Protein AF-A0A8H5TNJ9-F1 (afdb_monomer)

Secondary structure (DSSP, 8-state):
-HHHHHTTS---SHHHHHHHHHHHHHHHHHHHHHHHHT-HHHHHHHHHHHHHHHHHHHHHHHH--S-----HHHHHHHHHHHHHHHHHHHGGGT-TT---HHHHHHHHS------SS-S-HHHHHHHHHHHHHHHHHHHHSSTTS---------TTS--HHHHHHHHHHHHHHHHHHHHHHHHTT-PPPHHHHHHHHHHHHHHHHHHHHHHT-STTHHHHGGGGHHHHHHHHHHHHHHHHHHHHHH-TTS-EEESS--SHHHHHHHHHH---HHHHHHHHHHHHH--EEETTEEHHHHHHHHHHHHHHHTT---SSPPPPPGGGS-GGGSEEEEEEEEE--TTSPPEEEEEEEETT--PPEEEEEE-

Mean predicted aligned error: 9.09 Å

Solvent-accessible surface area (backbone atoms only — not comparable to full-atom values): 20932 Å² total; per-residue (Å²): 117,67,68,66,58,59,74,71,49,82,59,83,53,75,72,25,52,51,52,47,37,53,49,43,49,50,17,51,52,46,22,47,51,24,25,75,71,51,38,50,73,58,13,50,54,26,43,52,54,29,47,56,52,46,54,54,50,54,53,55,49,68,74,47,83,67,86,83,72,98,41,77,65,57,54,48,38,53,53,52,44,52,53,43,51,53,45,42,34,52,40,45,81,82,33,86,89,52,75,40,66,65,58,64,50,41,75,73,46,77,80,76,76,96,65,85,46,54,93,46,72,66,58,47,51,61,56,48,42,53,54,42,34,50,32,51,46,64,70,70,50,70,86,78,76,70,83,89,72,90,75,91,68,79,94,82,67,76,50,76,56,54,53,48,51,54,49,53,52,50,49,51,54,24,49,54,47,30,50,59,64,49,59,77,75,54,88,77,52,71,66,59,49,30,49,54,41,48,52,52,40,54,49,54,51,33,50,52,55,41,68,39,65,60,90,68,28,83,64,51,37,61,81,41,50,74,57,52,55,52,40,51,57,40,48,55,53,34,50,51,52,50,40,72,74,66,44,72,82,57,79,44,78,40,72,58,80,71,61,63,67,56,44,43,50,50,34,67,53,38,61,46,64,69,58,30,49,55,38,40,53,51,29,61,61,43,50,42,27,31,37,81,47,38,24,58,59,47,27,54,52,45,52,50,52,49,38,59,41,69,51,65,80,78,74,95,68,80,78,66,56,56,86,68,50,48,59,72,47,36,72,62,49,77,52,72,43,69,45,75,64,86,93,50,80,44,32,34,48,34,40,35,25,30,39,97,43,90,62,77,46,76,50,79,43,81,111

pLDDT: mean 81.78, std 16.54, range [36.28, 98.19]

Structure (mmCIF, N/CA/C/O backbone):
data_AF-A0A8H5TNJ9-F1
#
_entry.id   AF-A0A8H5TNJ9-F1
#
loop_
_atom_site.group_PDB
_atom_site.id
_atom_site.type_symbol
_atom_site.label_atom_id
_atom_site.label_alt_id
_atom_site.label_comp_id
_atom_site.label_asym_id
_atom_site.label_entity_id
_atom_site.label_seq_id
_atom_site.pdbx_PDB_ins_code
_atom_site.Cartn_x
_atom_site.Cartn_y
_atom_site.Cartn_z
_atom_site.occupancy
_atom_site.B_iso_or_equiv
_atom_site.auth_seq_id
_atom_site.auth_comp_id
_atom_site.auth_asym_id
_atom_site.auth_atom_id
_atom_site.pdbx_PDB_model_num
ATOM 1 N N . MET A 1 1 ? -4.197 -6.114 -28.036 1.00 41.38 1 MET A N 1
ATOM 2 C CA . MET A 1 1 ? -4.099 -7.004 -29.220 1.00 41.38 1 MET A CA 1
ATOM 3 C C . MET A 1 1 ? -2.689 -7.003 -29.830 1.00 41.38 1 MET A C 1
ATOM 5 O O . MET A 1 1 ? -2.224 -8.074 -30.183 1.00 41.38 1 MET A O 1
ATOM 9 N N . ALA A 1 2 ? -1.970 -5.868 -29.861 1.00 39.91 2 ALA A N 1
ATOM 10 C CA . ALA A 1 2 ? -0.581 -5.789 -30.351 1.00 39.91 2 ALA A CA 1
ATOM 11 C C . ALA A 1 2 ? 0.448 -6.601 -29.527 1.00 39.91 2 ALA A C 1
ATOM 13 O O . ALA A 1 2 ? 1.266 -7.302 -30.109 1.00 39.91 2 ALA A O 1
ATOM 14 N N . ILE A 1 3 ? 0.352 -6.597 -28.189 1.00 45.84 3 ILE A N 1
ATOM 15 C CA . ILE A 1 3 ? 1.290 -7.315 -27.293 1.00 45.84 3 ILE A CA 1
ATOM 16 C C . ILE A 1 3 ? 1.296 -8.834 -27.562 1.00 45.84 3 ILE A C 1
ATOM 18 O O . ILE A 1 3 ? 2.356 -9.436 -27.699 1.00 45.84 3 ILE A O 1
ATOM 22 N N . ARG A 1 4 ? 0.116 -9.447 -27.755 1.00 47.91 4 ARG A N 1
ATOM 23 C CA . ARG A 1 4 ? -0.010 -10.878 -28.105 1.00 47.91 4 ARG A CA 1
ATOM 24 C C . ARG A 1 4 ? 0.615 -11.236 -29.452 1.00 47.91 4 ARG A C 1
ATOM 26 O O . ARG A 1 4 ? 1.008 -12.378 -29.646 1.00 47.91 4 ARG A O 1
ATOM 33 N N . HIS A 1 5 ? 0.676 -10.294 -30.390 1.00 47.00 5 HIS A N 1
ATOM 34 C CA . HIS A 1 5 ? 1.262 -10.562 -31.700 1.00 47.00 5 HIS A CA 1
ATOM 35 C C . HIS A 1 5 ? 2.794 -10.561 -31.648 1.00 47.00 5 HIS A C 1
ATOM 37 O O . HIS A 1 5 ? 3.417 -11.324 -32.377 1.00 47.00 5 HIS A O 1
ATOM 43 N N . ILE A 1 6 ? 3.382 -9.768 -30.745 1.00 51.38 6 ILE A N 1
ATOM 44 C CA . ILE A 1 6 ? 4.831 -9.708 -30.514 1.00 51.38 6 ILE A CA 1
ATOM 45 C C . ILE A 1 6 ? 5.313 -10.927 -29.712 1.00 51.38 6 ILE A C 1
ATOM 47 O O . ILE A 1 6 ? 6.342 -11.498 -30.051 1.00 51.38 6 ILE A O 1
ATOM 51 N N . LEU A 1 7 ? 4.531 -11.385 -28.726 1.00 51.06 7 LEU A N 1
ATOM 52 C CA . LEU A 1 7 ? 4.817 -12.598 -27.939 1.00 51.06 7 LEU A CA 1
ATOM 53 C C . LEU A 1 7 ? 4.927 -13.886 -28.782 1.00 51.06 7 LEU A C 1
ATOM 55 O O . LEU A 1 7 ? 5.542 -14.849 -28.338 1.00 51.06 7 LEU A O 1
ATOM 59 N N . ASN A 1 8 ? 4.348 -13.902 -29.988 1.00 51.00 8 ASN A N 1
ATOM 60 C CA . ASN A 1 8 ? 4.320 -15.063 -30.884 1.00 51.00 8 ASN A CA 1
ATOM 61 C C . ASN A 1 8 ? 5.367 -15.008 -32.017 1.00 51.00 8 ASN A C 1
ATOM 63 O O . ASN A 1 8 ? 5.328 -15.863 -32.902 1.00 51.00 8 ASN A O 1
ATOM 67 N N . GLN A 1 9 ? 6.252 -14.003 -32.057 1.00 51.69 9 GLN A N 1
ATOM 68 C CA . GLN A 1 9 ? 7.330 -13.933 -33.054 1.00 51.69 9 GLN A CA 1
ATOM 69 C C . GLN A 1 9 ? 8.626 -14.539 -32.505 1.00 51.69 9 GLN A C 1
ATOM 71 O O . GLN A 1 9 ? 8.934 -14.367 -31.330 1.00 51.69 9 GLN A O 1
ATOM 76 N N . ASP A 1 10 ? 9.390 -15.221 -33.366 1.00 48.38 10 ASP A N 1
ATOM 77 C CA . ASP A 1 10 ? 10.708 -15.767 -33.022 1.00 48.38 10 ASP A CA 1
ATOM 78 C C . ASP A 1 10 ? 11.632 -14.653 -32.501 1.00 48.38 10 ASP A C 1
ATOM 80 O O . ASP A 1 10 ? 12.005 -13.731 -33.227 1.00 48.38 10 ASP A O 1
ATOM 84 N N . LEU A 1 11 ? 12.005 -14.750 -31.222 1.00 55.72 11 LEU A N 1
ATOM 85 C CA . LEU A 1 11 ? 12.855 -13.789 -30.508 1.00 55.72 11 LEU A CA 1
ATOM 86 C C . LEU A 1 11 ? 14.359 -14.010 -30.771 1.00 55.72 11 LEU A C 1
ATOM 88 O O . LEU A 1 11 ? 15.204 -13.364 -30.151 1.00 55.72 11 LEU A O 1
ATOM 92 N N . SER A 1 12 ? 14.723 -14.925 -31.673 1.00 48.53 12 SER A N 1
ATOM 93 C CA . SER A 1 12 ? 16.116 -15.254 -31.980 1.00 48.53 12 SER A CA 1
ATOM 94 C C . SER A 1 12 ? 16.731 -14.250 -32.965 1.00 48.53 12 SER A C 1
ATOM 96 O O . SER A 1 12 ? 16.454 -14.296 -34.163 1.00 48.53 12 SER A O 1
ATOM 98 N N . GLY A 1 13 ? 17.600 -13.361 -32.473 1.00 58.03 13 GLY A N 1
ATOM 99 C CA . GLY A 1 13 ? 18.396 -12.434 -33.290 1.00 58.03 13 GLY A CA 1
ATOM 100 C C . GLY A 1 13 ? 18.454 -11.010 -32.726 1.00 58.03 13 GLY A C 1
ATOM 101 O O . GLY A 1 13 ? 17.792 -10.692 -31.742 1.00 58.03 13 GLY A O 1
ATOM 102 N N . HIS A 1 14 ? 19.237 -10.132 -33.363 1.00 55.97 14 HIS A N 1
ATOM 103 C CA . HIS A 1 14 ? 19.369 -8.718 -32.968 1.00 55.97 14 HIS A CA 1
ATOM 104 C C . HIS A 1 14 ? 18.018 -7.970 -33.012 1.00 55.97 14 HIS A C 1
ATOM 106 O O . HIS A 1 14 ? 17.688 -7.242 -32.080 1.00 55.97 14 HIS A O 1
ATOM 112 N N . ASP A 1 15 ? 17.191 -8.267 -34.023 1.00 65.75 15 ASP A N 1
ATOM 113 C CA . ASP A 1 15 ? 15.815 -7.762 -34.187 1.00 65.75 15 ASP A CA 1
ATOM 114 C C . ASP A 1 15 ? 14.870 -8.222 -33.052 1.00 65.75 15 ASP A C 1
ATOM 116 O O . ASP A 1 15 ? 13.957 -7.502 -32.654 1.00 65.75 15 ASP A O 1
ATOM 120 N N . GLY A 1 16 ? 15.115 -9.398 -32.459 1.00 73.00 16 GLY A N 1
ATOM 121 C CA . GLY A 1 16 ? 14.322 -9.925 -31.343 1.00 73.00 16 GLY A CA 1
ATOM 122 C C . GLY A 1 16 ? 14.579 -9.200 -30.017 1.00 73.00 16 GLY A C 1
ATOM 123 O O . GLY A 1 16 ? 13.637 -8.908 -29.275 1.00 73.00 16 GLY A O 1
ATOM 124 N N . ILE A 1 17 ? 15.840 -8.850 -29.732 1.00 73.12 17 ILE A N 1
ATOM 125 C CA . ILE A 1 17 ? 16.217 -8.100 -28.519 1.00 73.12 17 ILE A CA 1
ATOM 126 C C . ILE A 1 17 ? 15.670 -6.671 -28.586 1.00 73.12 17 ILE A C 1
ATOM 128 O O . ILE A 1 17 ? 15.124 -6.178 -27.601 1.00 73.12 17 ILE A O 1
ATOM 132 N N . GLU A 1 18 ? 15.751 -6.024 -29.750 1.00 79.06 18 GLU A N 1
ATOM 133 C CA . GLU A 1 18 ? 15.203 -4.678 -29.959 1.00 79.06 18 GLU A CA 1
ATOM 134 C C . GLU A 1 18 ? 13.682 -4.651 -29.785 1.00 79.06 18 GLU A C 1
ATOM 136 O O . GLU A 1 18 ? 13.162 -3.860 -28.994 1.00 79.06 18 GLU A O 1
ATOM 141 N N . LYS A 1 19 ? 12.961 -5.587 -30.416 1.00 82.38 19 LYS A N 1
ATOM 142 C CA . LYS A 1 19 ? 11.511 -5.743 -30.221 1.00 82.38 19 LYS A CA 1
ATOM 143 C C . LYS A 1 19 ? 11.142 -5.994 -28.762 1.00 82.38 19 LYS A C 1
ATOM 145 O O . LYS A 1 19 ? 10.167 -5.421 -28.272 1.00 82.38 19 LYS A O 1
ATOM 150 N N . THR A 1 20 ? 11.920 -6.814 -28.059 1.00 82.44 20 THR A N 1
ATOM 151 C CA . THR A 1 20 ? 11.729 -7.074 -26.627 1.00 82.44 20 THR A CA 1
ATOM 152 C C . THR A 1 20 ? 11.884 -5.795 -25.812 1.00 82.44 20 THR A C 1
ATOM 154 O O . THR A 1 20 ? 10.998 -5.467 -25.024 1.00 82.44 20 THR A O 1
ATOM 157 N N . ALA A 1 21 ? 12.976 -5.055 -26.020 1.00 84.06 21 ALA A N 1
ATOM 158 C CA . ALA A 1 21 ? 13.259 -3.815 -25.305 1.00 84.06 21 ALA A CA 1
ATOM 159 C C . ALA A 1 21 ? 12.143 -2.783 -25.506 1.00 84.06 21 ALA A C 1
ATOM 161 O O . ALA A 1 21 ? 11.624 -2.236 -24.534 1.00 84.06 21 ALA A O 1
ATOM 162 N N . ILE A 1 22 ? 11.718 -2.581 -26.759 1.00 87.94 22 ILE A N 1
ATOM 163 C CA . ILE A 1 22 ? 10.613 -1.680 -27.103 1.00 87.94 22 ILE A CA 1
ATOM 164 C C . ILE A 1 22 ? 9.327 -2.131 -26.410 1.00 87.94 22 ILE A C 1
ATOM 166 O O . ILE A 1 22 ? 8.627 -1.314 -25.817 1.00 87.94 22 ILE A O 1
ATOM 170 N N . THR A 1 23 ? 9.009 -3.425 -26.444 1.00 90.25 23 THR A N 1
ATOM 171 C CA . THR A 1 23 ? 7.750 -3.932 -25.880 1.00 90.25 23 THR A CA 1
ATOM 172 C C . THR A 1 23 ? 7.721 -3.828 -24.358 1.00 90.25 23 THR A C 1
ATOM 174 O O . THR A 1 23 ? 6.704 -3.403 -23.810 1.00 90.25 23 THR A O 1
ATOM 177 N N . LEU A 1 24 ? 8.823 -4.152 -23.671 1.00 91.06 24 LEU A N 1
ATOM 178 C CA . LEU A 1 24 ? 8.949 -3.958 -22.223 1.00 91.06 24 LEU A CA 1
ATOM 179 C C . LEU A 1 24 ? 8.801 -2.483 -21.851 1.00 91.06 24 LEU A C 1
ATOM 181 O O . LEU A 1 24 ? 8.036 -2.157 -20.946 1.00 91.06 24 LEU A O 1
ATOM 185 N N . LEU A 1 25 ? 9.479 -1.590 -22.578 1.00 91.38 25 LEU A N 1
ATOM 186 C CA . LEU A 1 25 ? 9.393 -0.153 -22.339 1.00 91.38 25 LEU A CA 1
ATOM 187 C C . LEU A 1 25 ? 7.966 0.363 -22.547 1.00 91.38 25 LEU A C 1
ATOM 189 O O . LEU A 1 25 ? 7.471 1.128 -21.727 1.00 91.38 25 LEU A O 1
ATOM 193 N N . VAL A 1 26 ? 7.279 -0.086 -23.600 1.00 93.88 26 VAL A N 1
ATOM 194 C CA . VAL A 1 26 ? 5.870 0.254 -23.845 1.00 93.88 26 VAL A CA 1
ATOM 195 C C . VAL A 1 26 ? 4.977 -0.256 -22.715 1.00 93.88 26 VAL A C 1
ATOM 197 O O . VAL A 1 26 ? 4.128 0.495 -22.244 1.00 93.88 26 VAL A O 1
ATOM 200 N N . CYS A 1 27 ? 5.169 -1.493 -22.245 1.00 95.56 27 CYS A N 1
ATOM 201 C CA . CYS A 1 27 ? 4.401 -2.026 -21.116 1.00 95.56 27 CYS A CA 1
ATOM 202 C C . CYS A 1 27 ? 4.625 -1.190 -19.851 1.00 95.56 27 CYS A C 1
ATOM 204 O O . CYS A 1 27 ? 3.658 -0.800 -19.200 1.00 95.56 27 CYS A O 1
ATOM 206 N N . TYR A 1 28 ? 5.878 -0.859 -19.536 1.00 94.56 28 TYR A N 1
ATOM 207 C CA . TYR A 1 28 ? 6.221 -0.030 -18.384 1.00 94.56 28 TYR A CA 1
ATOM 208 C C . TYR A 1 28 ? 5.621 1.381 -18.489 1.00 94.56 28 TYR A C 1
ATOM 210 O O . TYR A 1 28 ? 4.885 1.809 -17.604 1.00 94.56 28 TYR A O 1
ATOM 218 N N . LEU A 1 29 ? 5.853 2.085 -19.601 1.00 94.62 29 LEU A N 1
ATOM 219 C CA . LEU A 1 29 ? 5.367 3.453 -19.797 1.00 94.62 29 LEU A CA 1
ATOM 220 C C . LEU A 1 29 ? 3.840 3.537 -19.818 1.00 94.62 29 LEU A C 1
ATOM 222 O O . LEU A 1 29 ? 3.282 4.459 -19.231 1.00 94.62 29 LEU A O 1
ATOM 226 N N . PHE A 1 30 ? 3.150 2.593 -20.464 1.00 95.12 30 PHE A N 1
ATOM 227 C CA . PHE A 1 30 ? 1.685 2.587 -20.475 1.00 95.12 30 PHE A CA 1
ATOM 228 C C . PHE A 1 30 ? 1.100 2.235 -19.111 1.00 95.12 30 PHE A C 1
ATOM 230 O O . PHE A 1 30 ? 0.113 2.848 -18.727 1.00 95.12 30 PHE A O 1
ATOM 237 N N . THR A 1 31 ? 1.757 1.374 -18.326 1.00 94.75 31 THR A N 1
ATOM 238 C CA . THR A 1 31 ? 1.391 1.178 -16.913 1.00 94.75 31 THR A CA 1
ATOM 239 C C . THR A 1 31 ? 1.440 2.510 -16.156 1.00 94.75 31 THR A C 1
ATOM 241 O O . THR A 1 31 ? 0.472 2.891 -15.501 1.00 94.75 31 THR A O 1
ATOM 244 N N . CYS A 1 32 ? 2.523 3.278 -16.313 1.00 94.44 32 CYS A N 1
ATOM 245 C CA . CYS A 1 32 ? 2.670 4.589 -15.680 1.00 94.44 32 CYS A CA 1
ATOM 246 C C . CYS A 1 32 ? 1.631 5.614 -16.164 1.00 94.44 32 CYS A C 1
ATOM 248 O O . CYS A 1 32 ? 1.031 6.315 -15.350 1.00 94.44 32 CYS A O 1
ATOM 250 N N . PHE A 1 33 ? 1.409 5.718 -17.479 1.00 93.75 33 PHE A N 1
ATOM 251 C CA . PHE A 1 33 ? 0.456 6.677 -18.044 1.00 93.75 33 PHE A CA 1
ATOM 252 C C . PHE A 1 33 ? -0.989 6.353 -17.676 1.00 93.75 33 PHE A C 1
ATOM 254 O O . PHE A 1 33 ? -1.747 7.272 -17.372 1.00 93.75 33 PHE A O 1
ATOM 261 N N . ASP A 1 34 ? -1.372 5.078 -17.658 1.00 92.88 34 ASP A N 1
ATOM 262 C CA . ASP A 1 34 ? -2.712 4.688 -17.233 1.00 92.88 34 ASP A CA 1
ATOM 263 C C . ASP A 1 34 ? -2.917 4.934 -15.733 1.00 92.88 34 ASP A C 1
ATOM 265 O O . ASP A 1 34 ? -3.960 5.469 -15.364 1.00 92.88 34 ASP A O 1
ATOM 269 N N . HIS A 1 35 ? -1.926 4.672 -14.869 1.00 90.81 35 HIS A N 1
ATOM 270 C CA . HIS A 1 35 ? -2.003 5.073 -13.456 1.00 90.81 35 HIS A CA 1
ATOM 271 C C . HIS A 1 35 ? -2.152 6.591 -13.291 1.00 90.81 35 HIS A C 1
ATOM 273 O O . HIS A 1 35 ? -2.974 7.051 -12.499 1.00 90.81 35 HIS A O 1
ATOM 279 N N . LEU A 1 36 ? -1.402 7.388 -14.058 1.00 88.69 36 LEU A N 1
ATOM 280 C CA . LEU A 1 36 ? -1.540 8.848 -14.080 1.00 88.69 36 LEU A CA 1
ATOM 281 C C . LEU A 1 36 ? -2.940 9.294 -14.518 1.00 88.69 36 LEU A C 1
ATOM 283 O O . LEU A 1 36 ? -3.492 10.233 -13.946 1.00 88.69 36 LEU A O 1
ATOM 287 N N . ALA A 1 37 ? -3.521 8.608 -15.500 1.00 87.25 37 ALA A N 1
ATOM 288 C CA . ALA A 1 37 ? -4.880 8.853 -15.968 1.00 87.25 37 ALA A CA 1
ATOM 289 C C . ALA A 1 37 ? -5.965 8.313 -15.013 1.00 87.25 37 ALA A C 1
ATOM 291 O O . ALA A 1 37 ? -7.147 8.582 -15.226 1.00 87.25 37 ALA A O 1
ATOM 292 N N . GLY A 1 38 ? -5.589 7.556 -13.974 1.00 83.62 38 GLY A N 1
ATOM 293 C CA . GLY A 1 38 ? -6.518 6.866 -13.075 1.00 83.62 38 GLY A CA 1
ATOM 294 C C . GLY A 1 38 ? -7.211 5.655 -13.712 1.00 83.62 38 GLY A C 1
ATOM 295 O O . GLY A 1 38 ? -8.257 5.220 -13.243 1.00 83.62 38 GLY A O 1
ATOM 296 N N . ASN A 1 39 ? -6.661 5.116 -14.798 1.00 87.94 39 ASN A N 1
ATOM 297 C CA . ASN A 1 39 ? -7.185 3.965 -15.523 1.00 87.94 39 ASN A CA 1
ATOM 298 C C . ASN A 1 39 ? -6.504 2.666 -15.064 1.00 87.94 39 ASN A C 1
ATOM 300 O O . ASN A 1 39 ? -5.890 1.943 -15.854 1.00 87.94 39 ASN A O 1
ATOM 304 N N . ASP A 1 40 ? -6.611 2.364 -13.769 1.00 85.81 40 ASP A N 1
ATOM 305 C CA . ASP A 1 40 ? -5.845 1.286 -13.130 1.00 85.81 40 ASP A CA 1
ATOM 306 C C . ASP A 1 40 ? -6.107 -0.090 -13.770 1.00 85.81 40 ASP A C 1
ATOM 308 O O . ASP A 1 40 ? -5.202 -0.910 -13.894 1.00 85.81 40 ASP A O 1
ATOM 312 N N . VAL A 1 41 ? -7.311 -0.329 -14.302 1.00 87.19 41 VAL A N 1
ATOM 313 C CA . VAL A 1 41 ? -7.637 -1.575 -15.020 1.00 87.19 41 VAL A CA 1
ATOM 314 C C . VAL A 1 41 ? -6.787 -1.761 -16.283 1.00 87.19 41 VAL A C 1
ATOM 316 O O . VAL A 1 41 ? -6.405 -2.890 -16.600 1.00 87.19 41 VAL A O 1
ATOM 319 N N . GLN A 1 42 ? -6.507 -0.697 -17.044 1.00 90.56 42 GLN A N 1
ATOM 320 C CA . GLN A 1 42 ? -5.616 -0.799 -18.207 1.00 90.56 42 GLN A CA 1
ATOM 321 C C . GLN A 1 42 ? -4.152 -0.862 -17.779 1.00 90.56 42 GLN A C 1
ATOM 323 O O . GLN A 1 42 ? -3.427 -1.708 -18.306 1.00 90.56 42 GLN A O 1
ATOM 328 N N . ALA A 1 43 ? -3.758 -0.085 -16.763 1.00 92.12 43 ALA A N 1
ATOM 329 C CA . ALA A 1 43 ? -2.415 -0.152 -16.191 1.00 92.12 43 ALA A CA 1
ATOM 330 C C . ALA A 1 43 ? -2.047 -1.597 -15.811 1.00 92.12 43 ALA A C 1
ATOM 332 O O . ALA A 1 43 ? -1.008 -2.110 -16.223 1.00 92.12 43 ALA A O 1
ATOM 333 N N . MET A 1 44 ? -2.964 -2.314 -15.153 1.00 90.44 44 MET A N 1
ATOM 334 C CA . MET A 1 44 ? -2.755 -3.711 -14.764 1.00 90.44 44 MET A CA 1
ATOM 335 C C . MET A 1 44 ? -2.649 -4.681 -15.943 1.00 90.44 44 MET A C 1
ATOM 337 O O . MET A 1 44 ? -1.903 -5.659 -15.871 1.00 90.44 44 MET A O 1
ATOM 341 N N . LYS A 1 45 ? -3.331 -4.420 -17.064 1.00 92.12 45 LYS A N 1
ATOM 342 C CA . LYS A 1 45 ? -3.158 -5.224 -18.288 1.00 92.12 45 LYS A CA 1
ATOM 343 C C . LYS A 1 45 ? -1.774 -5.022 -18.898 1.00 92.12 45 LYS A C 1
ATOM 345 O O . LYS A 1 45 ? -1.184 -5.986 -19.387 1.00 92.12 45 LYS A O 1
ATOM 350 N N . HIS A 1 46 ? -1.267 -3.790 -18.884 1.00 93.75 46 HIS A N 1
ATOM 351 C CA . HIS A 1 46 ? 0.078 -3.476 -19.361 1.00 93.75 46 HIS A CA 1
ATOM 352 C C . HIS A 1 46 ? 1.149 -4.095 -18.466 1.00 93.75 46 HIS A C 1
ATOM 354 O O . HIS A 1 46 ? 2.054 -4.752 -18.987 1.00 93.75 46 HIS A O 1
ATOM 360 N N . LEU A 1 47 ? 0.987 -3.990 -17.145 1.00 93.75 47 LEU A N 1
ATOM 361 C CA . LEU A 1 47 ? 1.871 -4.632 -16.181 1.00 93.75 47 LEU A CA 1
ATOM 362 C C . LEU A 1 47 ? 1.905 -6.148 -16.389 1.00 93.75 47 LEU A C 1
ATOM 364 O O . LEU A 1 47 ? 2.984 -6.718 -16.515 1.00 93.75 47 LEU A O 1
ATOM 368 N N . HIS A 1 48 ? 0.744 -6.796 -16.529 1.00 91.56 48 HIS A N 1
ATOM 369 C CA . HIS A 1 48 ? 0.664 -8.242 -16.754 1.00 91.56 48 HIS A CA 1
ATOM 370 C C . HIS A 1 48 ? 1.440 -8.685 -17.999 1.00 91.56 48 HIS A C 1
ATOM 372 O O . HIS A 1 48 ? 2.213 -9.640 -17.940 1.00 91.56 48 HIS A O 1
ATOM 378 N N . GLY A 1 49 ? 1.291 -7.959 -19.113 1.00 91.12 49 GLY A N 1
ATOM 379 C CA . GLY A 1 49 ? 2.052 -8.234 -20.332 1.00 91.12 49 GLY A CA 1
ATOM 380 C C . GLY A 1 49 ? 3.563 -8.053 -20.145 1.00 91.12 49 GLY A C 1
ATOM 381 O O . GLY A 1 49 ? 4.345 -8.879 -20.614 1.00 91.12 49 GLY A O 1
ATOM 382 N N . GLY A 1 50 ? 3.982 -7.007 -19.426 1.00 92.56 50 GLY A N 1
ATOM 383 C CA . GLY A 1 50 ? 5.390 -6.766 -19.100 1.00 92.56 50 GLY A CA 1
ATOM 384 C C . GLY A 1 50 ? 5.996 -7.859 -18.214 1.00 92.56 50 GLY A C 1
ATOM 385 O O . GLY A 1 50 ? 7.125 -8.297 -18.446 1.00 92.56 50 GLY A O 1
ATOM 386 N N . VAL A 1 51 ? 5.238 -8.335 -17.227 1.00 91.12 51 VAL A N 1
ATOM 387 C CA . VAL A 1 51 ? 5.636 -9.418 -16.318 1.00 91.12 51 VAL A CA 1
ATOM 388 C C . VAL A 1 51 ? 5.781 -10.746 -17.065 1.00 91.12 51 VAL A C 1
ATOM 390 O O . VAL A 1 51 ? 6.778 -11.450 -16.897 1.00 91.12 51 VAL A O 1
ATOM 393 N N . GLU A 1 52 ? 4.834 -11.074 -17.947 1.00 88.56 52 GLU A N 1
ATOM 394 C CA . GLU A 1 52 ? 4.903 -12.273 -18.792 1.00 88.56 52 GLU A CA 1
ATOM 395 C C . GLU A 1 52 ? 6.139 -12.254 -19.709 1.00 88.56 52 GLU A C 1
ATOM 397 O O . GLU A 1 52 ? 6.874 -13.241 -19.789 1.00 88.56 52 GLU A O 1
ATOM 402 N N . LEU A 1 53 ? 6.420 -11.110 -20.344 1.00 87.19 53 LEU A N 1
ATOM 403 C CA . LEU A 1 53 ? 7.624 -10.916 -21.157 1.00 87.19 53 LEU A CA 1
ATOM 404 C C . LEU A 1 53 ? 8.906 -11.091 -20.338 1.00 87.19 53 LEU A C 1
ATOM 406 O O . LEU A 1 53 ? 9.830 -11.771 -20.785 1.00 87.19 53 LEU A O 1
ATOM 410 N N . SER A 1 54 ? 8.948 -10.518 -19.135 1.00 86.25 54 SER A N 1
ATOM 411 C CA . SER A 1 54 ? 10.111 -10.580 -18.243 1.00 86.25 54 SER A CA 1
ATOM 412 C C . SER A 1 54 ? 10.487 -12.022 -17.891 1.00 86.25 54 SER A C 1
ATOM 414 O O . SER A 1 54 ? 11.651 -12.397 -18.008 1.00 86.25 54 SER A O 1
ATOM 416 N N . ARG A 1 55 ? 9.498 -12.864 -17.563 1.00 81.75 55 ARG A N 1
ATOM 417 C CA . ARG A 1 55 ? 9.699 -14.299 -17.279 1.00 81.75 55 ARG A CA 1
ATOM 418 C C . ARG A 1 55 ? 10.233 -15.080 -18.475 1.00 81.75 55 ARG A C 1
ATOM 420 O O . ARG A 1 55 ? 11.074 -15.966 -18.331 1.00 81.75 55 ARG A O 1
ATOM 427 N N . ASN A 1 56 ? 9.719 -14.789 -19.669 1.00 78.25 56 ASN A N 1
ATOM 428 C CA . ASN A 1 56 ? 10.163 -15.474 -20.880 1.00 78.25 56 ASN A CA 1
ATOM 429 C C . ASN A 1 56 ? 11.639 -15.172 -21.177 1.00 78.25 56 ASN A C 1
ATOM 431 O O . ASN A 1 56 ? 12.358 -16.053 -21.643 1.00 78.25 56 ASN A O 1
ATOM 435 N N . LEU A 1 57 ? 12.120 -13.973 -20.833 1.00 76.88 57 LEU A N 1
ATOM 436 C CA . LEU A 1 57 ? 13.536 -13.628 -20.959 1.00 76.88 57 LEU A CA 1
ATOM 437 C C . LEU A 1 57 ? 14.430 -14.402 -19.994 1.00 76.88 57 LEU A C 1
ATOM 439 O O . LEU A 1 57 ? 15.530 -14.787 -20.389 1.00 76.88 57 LEU A O 1
ATOM 443 N N . ASP A 1 58 ? 13.980 -14.660 -18.767 1.00 70.62 58 ASP A N 1
ATOM 444 C CA . ASP A 1 58 ? 14.752 -15.470 -17.818 1.00 70.62 58 ASP A CA 1
ATOM 445 C C . ASP A 1 58 ? 14.935 -16.900 -18.320 1.00 70.62 58 ASP A C 1
ATOM 447 O O . ASP A 1 58 ? 16.048 -17.425 -18.286 1.00 70.62 58 ASP A O 1
ATOM 451 N N . LYS A 1 59 ? 13.871 -17.499 -18.868 1.00 68.56 59 LYS A N 1
ATOM 452 C CA . LYS A 1 59 ? 13.927 -18.834 -19.485 1.00 68.56 59 LYS A CA 1
ATOM 453 C C . LYS A 1 59 ? 14.912 -18.867 -20.652 1.00 68.56 59 LYS A C 1
ATOM 455 O O . LYS A 1 59 ? 15.793 -19.718 -20.691 1.00 68.56 59 LYS A O 1
ATOM 460 N N . LEU A 1 60 ? 14.833 -17.883 -21.550 1.00 65.62 60 LEU A N 1
ATOM 461 C CA . LEU A 1 60 ? 15.735 -17.781 -22.701 1.00 65.62 60 LEU A CA 1
ATOM 462 C C . LEU A 1 60 ? 17.203 -17.564 -22.297 1.00 65.62 60 LEU A C 1
ATOM 464 O O . LEU A 1 60 ? 18.099 -18.076 -22.969 1.00 65.62 60 LEU A O 1
ATOM 468 N N . LYS A 1 61 ? 17.469 -16.824 -21.211 1.00 65.69 61 LYS A N 1
ATOM 469 C CA . LYS A 1 61 ? 18.823 -16.650 -20.654 1.00 65.69 61 LYS A CA 1
ATOM 470 C C . LYS A 1 61 ? 19.352 -17.926 -19.997 1.00 65.69 61 LYS A C 1
ATOM 472 O O . LYS A 1 61 ? 20.549 -18.188 -20.091 1.00 65.69 61 LYS A O 1
ATOM 477 N N . LEU A 1 62 ? 18.486 -18.697 -19.340 1.00 58.34 62 LEU A N 1
ATOM 478 C CA . LEU A 1 62 ? 18.853 -19.965 -18.709 1.00 58.34 62 LEU A CA 1
ATOM 479 C C . LEU A 1 62 ? 19.201 -21.035 -19.758 1.00 58.34 62 LEU A C 1
ATOM 481 O O . LEU A 1 62 ? 20.174 -21.766 -19.583 1.00 58.34 62 LEU A O 1
ATOM 485 N N . ASP A 1 63 ? 18.456 -21.069 -20.866 1.00 53.91 63 ASP A N 1
ATOM 486 C CA . ASP A 1 63 ? 18.659 -22.025 -21.961 1.00 53.91 63 ASP A CA 1
ATOM 487 C C . ASP A 1 63 ? 19.878 -21.674 -22.839 1.00 53.91 63 ASP A C 1
ATOM 489 O O . ASP A 1 63 ? 20.570 -22.564 -23.335 1.00 53.91 63 ASP A O 1
ATOM 493 N N . ASN A 1 64 ? 20.198 -20.382 -22.985 1.00 53.81 64 ASN A N 1
ATOM 494 C CA . ASN A 1 64 ? 21.344 -19.884 -23.752 1.00 53.81 64 ASN A CA 1
ATOM 495 C C . ASN A 1 64 ? 22.450 -19.337 -22.834 1.00 53.81 64 ASN A C 1
ATOM 497 O O . ASN A 1 64 ? 22.804 -18.159 -22.909 1.00 53.81 64 ASN A O 1
ATOM 501 N N . ALA A 1 65 ? 23.051 -20.193 -22.001 1.00 44.16 65 ALA A N 1
ATOM 502 C CA . ALA A 1 65 ? 24.150 -19.844 -21.085 1.00 44.16 65 ALA A CA 1
ATOM 503 C C . ALA A 1 65 ? 25.464 -19.360 -21.766 1.00 44.16 65 ALA A C 1
ATOM 505 O O . ALA A 1 65 ? 26.522 -19.317 -21.137 1.00 44.16 65 ALA A O 1
ATOM 506 N N . GLY A 1 66 ? 25.425 -18.972 -23.043 1.00 46.53 66 GLY A N 1
ATOM 507 C CA . GLY A 1 66 ? 26.534 -18.380 -23.777 1.00 46.53 66 GLY A CA 1
ATOM 508 C C . GLY A 1 66 ? 26.059 -17.270 -24.716 1.00 46.53 66 GLY A C 1
ATOM 509 O O . GLY A 1 66 ? 25.188 -17.488 -25.548 1.00 46.53 66 GLY A O 1
ATOM 510 N N . HIS A 1 67 ? 26.713 -16.109 -24.621 1.00 48.50 67 HIS A N 1
ATOM 511 C CA . HIS A 1 67 ? 26.687 -14.996 -25.584 1.00 48.50 67 HIS A CA 1
ATOM 512 C C . HIS A 1 67 ? 25.513 -14.003 -25.569 1.00 48.50 67 HIS A C 1
ATOM 514 O O . HIS A 1 67 ? 24.909 -13.730 -26.602 1.00 48.50 67 HIS A O 1
ATOM 520 N N . ILE A 1 68 ? 25.338 -13.278 -24.461 1.00 52.53 68 ILE A N 1
ATOM 521 C CA . ILE A 1 68 ? 24.950 -11.860 -24.566 1.00 52.53 68 ILE A CA 1
ATOM 522 C C . ILE A 1 68 ? 26.118 -11.039 -24.017 1.00 52.53 68 ILE A C 1
ATOM 524 O O . ILE A 1 68 ? 26.328 -10.968 -22.809 1.00 52.53 68 ILE A O 1
ATOM 528 N N . GLY A 1 69 ? 26.952 -10.508 -24.916 1.00 52.62 69 GLY A N 1
ATOM 529 C CA . GLY A 1 69 ? 27.964 -9.517 -24.546 1.00 52.62 69 GLY A CA 1
ATOM 530 C C . GLY A 1 69 ? 27.303 -8.205 -24.097 1.00 52.62 69 GLY A C 1
ATOM 531 O O . GLY A 1 69 ? 26.133 -7.983 -24.421 1.00 52.62 69 GLY A O 1
ATOM 532 N N . PRO A 1 70 ? 28.020 -7.333 -23.368 1.00 55.62 70 PRO A N 1
ATOM 533 C CA . PRO A 1 70 ? 27.487 -6.039 -22.954 1.00 55.62 70 PRO A CA 1
ATOM 534 C C . PRO A 1 70 ? 27.065 -5.237 -24.191 1.00 55.62 70 PRO A C 1
ATOM 536 O O . PRO A 1 70 ? 27.857 -5.026 -25.110 1.00 55.62 70 PRO A O 1
ATOM 539 N N . SER A 1 71 ? 25.796 -4.841 -24.231 1.00 72.38 71 SER A N 1
ATOM 540 C CA . SER A 1 71 ? 25.234 -3.945 -25.240 1.00 72.38 71 SER A CA 1
ATOM 541 C C . SER A 1 71 ? 24.277 -2.992 -24.536 1.00 72.38 71 SER A C 1
ATOM 543 O O . SER A 1 71 ? 23.523 -3.435 -23.671 1.00 72.38 71 SER A O 1
ATOM 545 N N . ASP A 1 72 ? 24.272 -1.716 -24.929 1.00 76.94 72 ASP A N 1
ATOM 546 C CA . ASP A 1 72 ? 23.428 -0.676 -24.315 1.00 76.94 72 ASP A CA 1
ATOM 547 C C . ASP A 1 72 ? 21.943 -1.083 -24.274 1.00 76.94 72 ASP A C 1
ATOM 549 O O . ASP A 1 72 ? 21.214 -0.809 -23.321 1.00 76.94 72 ASP A O 1
ATOM 553 N N . LEU A 1 73 ? 21.499 -1.807 -25.304 1.00 78.81 73 LEU A N 1
ATOM 554 C CA . LEU A 1 73 ? 20.149 -2.349 -25.409 1.00 78.81 73 LEU A CA 1
ATOM 555 C C . LEU A 1 73 ? 19.890 -3.488 -24.410 1.00 78.81 73 LEU A C 1
ATOM 557 O O . LEU A 1 73 ? 18.807 -3.570 -23.834 1.00 78.81 73 LEU A O 1
ATOM 561 N N . GLY A 1 74 ? 20.877 -4.358 -24.186 1.00 78.38 74 GLY A N 1
ATOM 562 C CA . GLY A 1 74 ? 20.809 -5.404 -23.166 1.00 78.38 74 GLY A CA 1
ATOM 563 C C . GLY A 1 74 ? 20.727 -4.824 -21.753 1.00 78.38 74 GLY A C 1
ATOM 564 O O . GLY A 1 74 ? 19.924 -5.300 -20.949 1.00 78.38 74 GLY A O 1
ATOM 565 N N . ASP A 1 75 ? 21.483 -3.761 -21.479 1.00 81.38 75 ASP A N 1
ATOM 566 C CA . ASP A 1 75 ? 21.443 -3.058 -20.193 1.00 81.38 75 ASP A CA 1
ATOM 567 C C . ASP A 1 75 ? 20.087 -2.376 -19.971 1.00 81.38 75 ASP A C 1
ATOM 569 O O . ASP A 1 75 ? 19.504 -2.504 -18.892 1.00 81.38 75 ASP A O 1
ATOM 573 N N . LEU A 1 76 ? 19.523 -1.736 -21.004 1.00 83.50 76 LEU A N 1
ATOM 574 C CA . LEU A 1 76 ? 18.171 -1.174 -20.951 1.00 83.50 76 LEU A CA 1
ATOM 575 C C . LEU A 1 76 ? 17.116 -2.250 -20.658 1.00 83.50 76 LEU A C 1
ATOM 577 O O . LEU A 1 76 ? 16.255 -2.047 -19.802 1.00 83.50 76 LEU A O 1
ATOM 581 N N . VAL A 1 77 ? 17.189 -3.408 -21.326 1.00 85.06 77 VAL A N 1
ATOM 582 C CA . VAL A 1 77 ? 16.279 -4.537 -21.068 1.00 85.06 77 VAL A CA 1
ATOM 583 C C . VAL A 1 77 ? 16.360 -4.967 -19.607 1.00 85.06 77 VAL A C 1
ATOM 585 O O . VAL A 1 77 ? 15.321 -5.148 -18.976 1.00 85.06 77 VAL A O 1
ATOM 588 N N . VAL A 1 78 ? 17.565 -5.102 -19.045 1.00 83.56 78 VAL A N 1
ATOM 589 C CA . VAL A 1 78 ? 17.753 -5.465 -17.631 1.00 83.56 78 VAL A CA 1
ATOM 590 C C . VAL A 1 78 ? 17.148 -4.411 -16.702 1.00 83.56 78 VAL A C 1
ATOM 592 O O . VAL A 1 78 ? 16.429 -4.770 -15.769 1.00 83.56 78 VAL A O 1
ATOM 595 N N . GLN A 1 79 ? 17.381 -3.125 -16.972 1.00 86.38 79 GLN A N 1
ATOM 596 C CA . GLN A 1 79 ? 16.846 -2.031 -16.159 1.00 86.38 79 GLN A CA 1
ATOM 597 C C . GLN A 1 79 ? 15.314 -2.000 -16.170 1.00 86.38 79 GLN A C 1
ATOM 599 O O . GLN A 1 79 ? 14.697 -1.998 -15.106 1.00 86.38 79 GLN A O 1
ATOM 604 N N . VAL A 1 80 ? 14.686 -2.036 -17.349 1.00 89.44 80 VAL A N 1
ATOM 605 C CA . VAL A 1 80 ? 13.217 -2.008 -17.468 1.00 89.44 80 VAL A CA 1
ATOM 606 C C . VAL A 1 80 ? 12.591 -3.280 -16.889 1.00 89.44 80 VAL A C 1
ATOM 608 O O . VAL A 1 80 ? 11.561 -3.206 -16.225 1.00 89.44 80 VAL A O 1
ATOM 611 N N . THR A 1 81 ? 13.233 -4.439 -17.071 1.00 88.12 81 THR A N 1
ATOM 612 C CA . THR A 1 81 ? 12.790 -5.701 -16.454 1.00 88.12 81 THR A CA 1
ATOM 613 C C . THR A 1 81 ? 12.775 -5.591 -14.930 1.00 88.12 81 THR A C 1
ATOM 615 O O . THR A 1 81 ? 11.798 -5.987 -14.300 1.00 88.12 81 THR A O 1
ATOM 618 N N . SER A 1 82 ? 13.822 -5.012 -14.331 1.00 85.62 82 SER A N 1
ATOM 619 C CA . SER A 1 82 ? 13.874 -4.776 -12.883 1.00 85.62 82 SER A CA 1
ATOM 620 C C . SER A 1 82 ? 12.710 -3.895 -12.412 1.00 85.62 82 SER A C 1
ATOM 622 O O . SER A 1 82 ? 12.012 -4.244 -11.462 1.00 85.62 82 SER A O 1
ATOM 624 N N . GLN A 1 83 ? 12.419 -2.812 -13.140 1.00 89.12 83 GLN A N 1
ATOM 625 C CA . GLN A 1 83 ? 11.292 -1.925 -12.833 1.00 89.12 83 GLN A CA 1
ATOM 626 C C . GLN A 1 83 ? 9.934 -2.635 -12.930 1.00 89.12 83 GLN A C 1
ATOM 628 O O . GLN A 1 83 ? 9.082 -2.475 -12.059 1.00 89.12 83 GLN A O 1
ATOM 633 N N . ILE A 1 84 ? 9.739 -3.482 -13.943 1.00 90.88 84 ILE A N 1
ATOM 634 C CA . ILE A 1 84 ? 8.521 -4.290 -14.078 1.00 90.88 84 ILE A CA 1
ATOM 635 C C . ILE A 1 84 ? 8.376 -5.283 -12.920 1.00 90.88 84 ILE A C 1
ATOM 637 O O . ILE A 1 84 ? 7.274 -5.437 -12.402 1.00 90.88 84 ILE A O 1
ATOM 641 N N . ARG A 1 85 ? 9.458 -5.932 -12.475 1.00 86.69 85 ARG A N 1
ATOM 642 C CA . ARG A 1 85 ? 9.405 -6.856 -11.327 1.00 86.69 85 ARG A CA 1
ATOM 643 C C . ARG A 1 85 ? 9.096 -6.145 -10.014 1.00 86.69 85 ARG A C 1
ATOM 645 O O . ARG A 1 85 ? 8.334 -6.669 -9.206 1.00 86.69 85 ARG A O 1
ATOM 652 N N . ARG A 1 86 ? 9.629 -4.936 -9.810 1.00 87.25 86 ARG A N 1
ATOM 653 C CA . ARG A 1 86 ? 9.260 -4.097 -8.657 1.00 87.25 86 ARG A CA 1
ATOM 654 C C . ARG A 1 86 ? 7.764 -3.811 -8.652 1.00 87.25 86 ARG A C 1
ATOM 656 O O . ARG A 1 86 ? 7.102 -4.072 -7.649 1.00 87.25 86 ARG A O 1
ATOM 663 N N . LEU A 1 87 ? 7.230 -3.355 -9.785 1.00 89.25 87 LEU A N 1
ATOM 664 C CA . LEU A 1 87 ? 5.795 -3.121 -9.956 1.00 89.25 87 LEU A CA 1
ATOM 665 C C . LEU A 1 87 ? 4.969 -4.397 -9.742 1.00 89.25 87 LEU A C 1
ATOM 667 O O . LEU A 1 87 ? 3.922 -4.338 -9.105 1.00 89.25 87 LEU A O 1
ATOM 671 N N . ASP A 1 88 ? 5.451 -5.550 -10.216 1.00 90.06 88 ASP A N 1
ATOM 672 C CA . ASP A 1 88 ? 4.807 -6.853 -10.008 1.00 90.06 88 ASP A CA 1
ATOM 673 C C . ASP A 1 88 ? 4.653 -7.183 -8.517 1.00 90.06 88 ASP A C 1
ATOM 675 O O . ASP A 1 88 ? 3.563 -7.537 -8.072 1.00 90.06 88 ASP A O 1
ATOM 679 N N . MET A 1 89 ? 5.718 -7.014 -7.721 1.00 87.44 89 MET A N 1
ATOM 680 C CA . MET A 1 89 ? 5.657 -7.232 -6.269 1.00 87.44 89 MET A CA 1
ATOM 681 C C . MET A 1 89 ? 4.740 -6.221 -5.580 1.00 87.44 89 MET A C 1
ATOM 683 O O . MET A 1 89 ? 3.996 -6.572 -4.669 1.00 87.44 89 MET A O 1
ATOM 687 N N . GLN A 1 90 ? 4.780 -4.964 -6.014 1.00 87.56 90 GLN A N 1
ATOM 688 C CA . GLN A 1 90 ? 4.038 -3.863 -5.406 1.00 87.56 90 GLN A CA 1
ATOM 689 C C . GLN A 1 90 ? 2.535 -3.891 -5.728 1.00 87.56 90 GLN A C 1
ATOM 691 O O . GLN A 1 90 ? 1.731 -3.410 -4.927 1.00 87.56 90 GLN A O 1
ATOM 696 N N . ALA A 1 91 ? 2.133 -4.505 -6.842 1.00 89.12 91 ALA A N 1
ATOM 697 C CA . ALA A 1 91 ? 0.743 -4.573 -7.287 1.00 89.12 91 ALA A CA 1
ATOM 698 C C . ALA A 1 91 ? -0.222 -5.196 -6.264 1.00 89.12 91 ALA A C 1
ATOM 700 O O . ALA A 1 91 ? -1.383 -4.793 -6.197 1.00 89.12 91 ALA A O 1
ATOM 701 N N . VAL A 1 92 ? 0.247 -6.098 -5.394 1.00 87.50 92 VAL A N 1
ATOM 702 C CA . VAL A 1 92 ? -0.595 -6.693 -4.332 1.00 87.50 92 VAL A CA 1
ATOM 703 C C . VAL A 1 92 ? -1.126 -5.671 -3.330 1.00 87.50 92 VAL A C 1
ATOM 705 O O . VAL A 1 92 ? -2.102 -5.947 -2.636 1.00 87.50 92 VAL A O 1
ATOM 708 N N . MET A 1 93 ? -0.499 -4.492 -3.238 1.00 86.00 93 MET A N 1
ATOM 709 C CA . MET A 1 93 ? -0.955 -3.423 -2.349 1.00 86.00 93 MET A CA 1
ATOM 710 C C . MET A 1 93 ? -2.282 -2.821 -2.820 1.00 86.00 93 MET A C 1
ATOM 712 O O . MET A 1 93 ? -3.006 -2.276 -1.999 1.00 86.00 93 MET A O 1
ATOM 716 N N . PHE A 1 94 ? -2.612 -2.902 -4.111 1.00 81.75 94 PHE A N 1
ATOM 717 C CA . PHE A 1 94 ? -3.809 -2.263 -4.674 1.00 81.75 94 PHE A CA 1
ATOM 718 C C . PHE A 1 94 ? -4.667 -3.180 -5.559 1.00 81.75 94 PHE A C 1
ATOM 720 O O . PHE A 1 94 ? -5.777 -2.805 -5.922 1.00 81.75 94 PHE A O 1
ATOM 727 N N . ALA A 1 95 ? -4.202 -4.390 -5.875 1.00 83.25 95 ALA A N 1
ATOM 728 C CA . ALA A 1 95 ? -4.958 -5.396 -6.611 1.00 83.25 95 ALA A CA 1
ATOM 729 C C . ALA A 1 95 ? -5.029 -6.701 -5.802 1.00 83.25 95 ALA A C 1
ATOM 731 O O . ALA A 1 95 ? -4.065 -7.462 -5.753 1.00 83.25 95 ALA A O 1
ATOM 732 N N . LEU A 1 96 ? -6.186 -6.961 -5.177 1.00 76.38 96 LEU A N 1
ATOM 733 C CA . LEU A 1 96 ? -6.396 -8.112 -4.283 1.00 76.38 96 LEU A CA 1
ATOM 734 C C . LEU A 1 96 ? -6.131 -9.462 -4.969 1.00 76.38 96 LEU A C 1
ATOM 736 O O . LEU A 1 96 ? -5.498 -10.330 -4.373 1.00 76.38 96 LEU A O 1
ATOM 740 N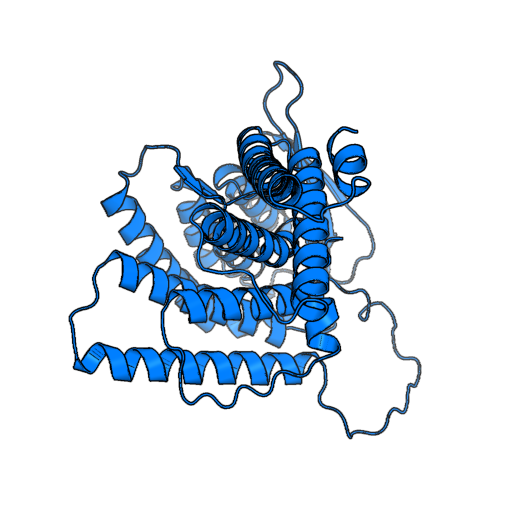 N . ASP A 1 97 ? -6.545 -9.602 -6.230 1.00 77.94 97 ASP A N 1
ATOM 741 C CA . ASP A 1 97 ? -6.391 -10.836 -7.014 1.00 77.94 97 ASP A CA 1
ATOM 742 C C . ASP A 1 97 ? -5.003 -10.978 -7.665 1.00 77.94 97 ASP A C 1
ATOM 744 O O . ASP A 1 97 ? -4.731 -11.943 -8.388 1.00 77.94 97 ASP A O 1
ATOM 748 N N . TRP A 1 98 ? -4.103 -10.013 -7.451 1.00 84.25 98 TRP A N 1
ATOM 749 C CA . TRP A 1 98 ? -2.778 -10.054 -8.054 1.00 84.25 98 TRP A CA 1
ATOM 750 C C . TRP A 1 98 ? -1.869 -11.049 -7.334 1.00 84.25 98 TRP A C 1
ATOM 752 O O . TRP A 1 98 ? -1.700 -11.017 -6.116 1.00 84.25 98 TRP A O 1
ATOM 762 N N . THR A 1 99 ? -1.229 -11.928 -8.104 1.00 82.94 99 THR A N 1
ATOM 763 C CA . THR A 1 99 ? -0.218 -12.856 -7.589 1.00 82.94 99 THR A CA 1
ATOM 764 C C . THR A 1 99 ? 1.111 -12.590 -8.286 1.00 82.94 99 THR A C 1
ATOM 766 O O . THR A 1 99 ? 1.247 -12.960 -9.456 1.00 82.94 99 THR A O 1
ATOM 769 N N . PRO A 1 100 ? 2.090 -11.993 -7.581 1.00 82.50 100 PRO A N 1
ATOM 770 C CA . PRO A 1 100 ? 3.393 -11.706 -8.144 1.00 82.50 100 PRO A CA 1
ATOM 771 C C . PRO A 1 100 ? 4.132 -12.966 -8.556 1.00 82.50 100 PRO A C 1
ATOM 773 O O . PRO A 1 100 ? 3.997 -14.041 -7.957 1.00 82.50 100 PRO A O 1
ATOM 776 N N . SER A 1 101 ? 4.962 -12.802 -9.569 1.00 75.00 101 SER A N 1
ATOM 777 C CA . SER A 1 101 ? 5.639 -13.894 -10.244 1.00 75.00 101 SER A CA 1
ATOM 778 C C . SER A 1 101 ? 6.702 -14.552 -9.398 1.00 75.00 101 SER A C 1
ATOM 780 O O . SER A 1 101 ? 6.702 -15.774 -9.246 1.00 75.00 101 SER A O 1
ATOM 782 N N . ASP A 1 102 ? 7.555 -13.728 -8.802 1.00 66.81 102 ASP A N 1
ATOM 783 C CA . ASP A 1 102 ? 8.707 -14.184 -8.034 1.00 66.81 102 ASP A CA 1
ATOM 784 C C . ASP A 1 102 ? 8.276 -14.881 -6.741 1.00 66.81 102 ASP A C 1
ATOM 786 O O . ASP A 1 102 ? 9.001 -15.734 -6.245 1.00 66.81 102 ASP A O 1
ATOM 790 N N . ILE A 1 103 ? 7.073 -14.608 -6.219 1.00 63.84 103 ILE A N 1
ATOM 791 C CA . ILE A 1 103 ? 6.536 -15.347 -5.069 1.00 63.84 103 ILE A CA 1
ATOM 792 C C . ILE A 1 103 ? 6.225 -16.800 -5.450 1.00 63.84 103 ILE A C 1
ATOM 794 O O . ILE A 1 103 ? 6.523 -17.705 -4.670 1.00 63.84 103 ILE A O 1
ATOM 798 N N . GLN A 1 104 ? 5.678 -17.050 -6.647 1.00 58.62 104 GLN A N 1
ATOM 799 C CA . GLN A 1 104 ? 5.445 -18.422 -7.124 1.00 58.62 104 GLN A CA 1
ATOM 800 C C . GLN A 1 104 ? 6.767 -19.195 -7.266 1.00 58.62 104 GLN A C 1
ATOM 802 O O . GLN A 1 104 ? 6.826 -20.384 -6.949 1.00 58.62 104 GLN A O 1
ATOM 807 N N . GLU A 1 105 ? 7.838 -18.518 -7.688 1.00 52.44 105 GLU A N 1
ATOM 808 C CA . GLU A 1 105 ? 9.166 -19.117 -7.857 1.00 52.44 105 GLU A CA 1
ATOM 809 C C . GLU A 1 105 ? 9.953 -19.228 -6.538 1.00 52.44 105 GLU A C 1
ATOM 811 O O . GLU A 1 105 ? 10.650 -20.219 -6.322 1.00 52.44 105 GLU A O 1
ATOM 816 N N . SER A 1 106 ? 9.804 -18.287 -5.599 1.00 52.06 106 SER A N 1
ATOM 817 C CA . SER A 1 106 ? 10.460 -18.324 -4.284 1.00 52.06 106 SER A CA 1
ATOM 818 C C . SER A 1 106 ? 9.849 -19.375 -3.356 1.00 52.06 106 SER A C 1
ATOM 820 O O . SER A 1 106 ? 10.546 -19.932 -2.513 1.00 52.06 106 SER A O 1
ATOM 822 N N . THR A 1 107 ? 8.551 -19.680 -3.500 1.00 48.97 107 THR A N 1
ATOM 823 C CA . THR A 1 107 ? 7.940 -20.835 -2.815 1.00 48.97 107 THR A CA 1
ATOM 824 C C . THR A 1 107 ? 8.575 -22.156 -3.276 1.00 48.97 107 THR A C 1
ATOM 826 O O . THR A 1 107 ? 8.681 -23.089 -2.483 1.00 48.97 107 THR A O 1
ATOM 829 N N . MET A 1 108 ? 9.054 -22.228 -4.526 1.00 39.44 108 MET A N 1
ATOM 830 C CA . MET A 1 108 ? 9.769 -23.390 -5.077 1.00 39.44 108 MET A CA 1
ATOM 831 C C . MET A 1 108 ? 11.263 -23.392 -4.713 1.00 39.44 108 MET A C 1
ATOM 833 O O . MET A 1 108 ? 11.834 -24.450 -4.453 1.00 39.44 108 MET A O 1
ATOM 837 N N . ASN A 1 109 ? 11.888 -22.216 -4.646 1.00 40.19 109 ASN A N 1
ATOM 838 C CA . ASN A 1 109 ? 13.303 -22.038 -4.342 1.00 40.19 109 ASN A CA 1
ATOM 839 C C . ASN A 1 109 ? 13.463 -21.285 -3.019 1.00 40.19 109 ASN A C 1
ATOM 841 O O . ASN A 1 109 ? 13.572 -20.060 -2.999 1.00 40.19 109 ASN A O 1
ATOM 845 N N . GLN A 1 110 ? 13.505 -22.031 -1.912 1.00 45.44 110 GLN A N 1
ATOM 846 C CA . GLN A 1 110 ? 13.881 -21.510 -0.597 1.00 45.44 110 GLN A CA 1
ATOM 847 C C . GLN A 1 110 ? 15.292 -20.910 -0.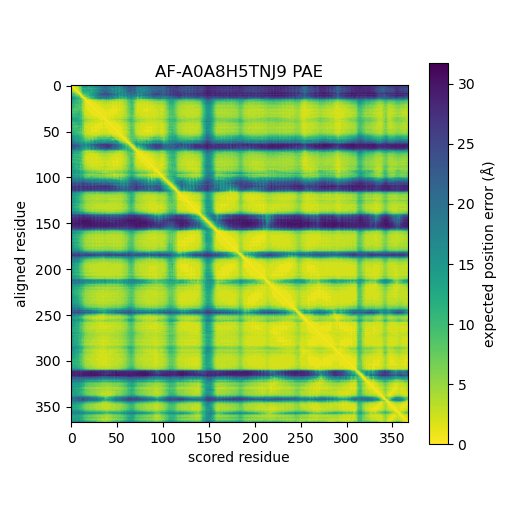673 1.00 45.44 110 GLN A C 1
ATOM 849 O O . GLN A 1 110 ? 16.299 -21.602 -0.510 1.00 45.44 110 GLN A O 1
ATOM 854 N N . LEU A 1 111 ? 15.368 -19.614 -0.967 1.00 43.47 111 LEU A N 1
ATOM 855 C CA . LEU A 1 111 ? 16.601 -18.846 -0.963 1.00 43.47 111 LEU A CA 1
ATOM 856 C C . LEU A 1 111 ? 17.193 -18.929 0.445 1.00 43.47 111 LEU A C 1
ATOM 858 O O . LEU A 1 111 ? 16.688 -18.319 1.380 1.00 43.47 111 LEU A O 1
ATOM 862 N N . LYS A 1 112 ? 18.277 -19.692 0.596 1.00 44.28 112 LYS A N 1
ATOM 863 C CA . LYS A 1 112 ? 19.265 -19.456 1.647 1.00 44.28 112 LYS A CA 1
ATOM 864 C C . LYS A 1 112 ? 20.217 -18.391 1.116 1.00 44.28 112 LYS A C 1
ATOM 866 O O . LYS A 1 112 ? 21.035 -18.722 0.255 1.00 44.28 112 LYS A O 1
ATOM 871 N N . PRO A 1 113 ? 20.176 -17.143 1.596 1.00 48.34 113 PRO A N 1
ATOM 872 C CA . PRO A 1 113 ? 21.210 -16.196 1.247 1.00 48.34 113 PRO A CA 1
ATOM 873 C C . PRO A 1 113 ? 22.428 -16.512 2.117 1.00 48.34 113 PRO A C 1
ATOM 875 O O . PRO A 1 113 ? 22.391 -16.402 3.340 1.00 48.34 113 PRO A O 1
ATOM 878 N N . SER A 1 114 ? 23.531 -16.904 1.488 1.00 50.75 114 SER A N 1
ATOM 879 C CA . SER A 1 114 ? 24.847 -17.040 2.119 1.00 50.75 114 SER A CA 1
ATOM 880 C C . SER A 1 114 ? 25.503 -15.671 2.388 1.00 50.75 114 SER A C 1
ATOM 882 O O . SER A 1 114 ? 26.709 -15.520 2.189 1.00 50.75 114 SER A O 1
ATOM 884 N N . TYR A 1 115 ? 24.731 -14.646 2.765 1.00 55.59 115 TYR A N 1
ATOM 885 C CA . TYR A 1 115 ? 25.199 -13.258 2.856 1.00 55.59 115 TYR A CA 1
ATOM 886 C C . TYR A 1 115 ? 25.220 -12.754 4.303 1.00 55.59 115 TYR A C 1
ATOM 888 O O . TYR A 1 115 ? 24.330 -13.047 5.093 1.00 55.59 115 TYR A O 1
ATOM 896 N N . ILE A 1 116 ? 26.258 -11.981 4.636 1.00 66.94 116 ILE A N 1
ATOM 897 C CA . ILE A 1 116 ? 26.479 -11.385 5.966 1.00 66.94 116 ILE A CA 1
ATOM 898 C C . ILE A 1 116 ? 25.781 -10.006 6.085 1.00 66.94 116 ILE A C 1
ATOM 900 O O . ILE A 1 116 ? 25.456 -9.580 7.194 1.00 66.94 116 ILE A O 1
ATOM 904 N N . ALA A 1 117 ? 25.546 -9.309 4.961 1.00 79.50 117 ALA A N 1
ATOM 905 C CA . ALA A 1 117 ? 24.849 -8.017 4.851 1.00 79.50 117 ALA A CA 1
ATOM 906 C C . ALA A 1 117 ? 24.456 -7.720 3.382 1.00 79.50 117 ALA A C 1
ATOM 908 O O . ALA A 1 117 ? 25.014 -8.335 2.469 1.00 79.50 117 ALA A O 1
ATOM 909 N N . PHE A 1 118 ? 23.547 -6.761 3.158 1.00 88.44 118 PHE A N 1
ATOM 910 C CA . PHE A 1 118 ? 23.259 -6.197 1.826 1.00 88.44 118 PHE A CA 1
ATOM 911 C C . PHE A 1 118 ? 24.430 -5.344 1.305 1.00 88.44 118 PHE A C 1
ATOM 913 O O . PHE A 1 118 ? 25.202 -4.791 2.090 1.00 88.44 118 PHE A O 1
ATOM 920 N N . ARG A 1 119 ? 24.566 -5.215 -0.021 1.00 88.44 119 ARG A N 1
ATOM 921 C CA . ARG A 1 119 ? 25.631 -4.432 -0.680 1.00 88.44 119 ARG A CA 1
ATOM 922 C C . ARG A 1 119 ? 25.227 -2.984 -0.939 1.00 88.44 119 ARG A C 1
ATOM 924 O O . ARG A 1 119 ? 26.099 -2.133 -1.091 1.00 88.44 119 ARG A O 1
ATOM 931 N N . SER A 1 120 ? 23.928 -2.702 -1.035 1.00 89.56 120 SER A N 1
ATOM 932 C CA . SER A 1 120 ? 23.397 -1.365 -1.322 1.00 89.56 120 SER A CA 1
ATOM 933 C C . SER A 1 120 ? 21.979 -1.172 -0.778 1.00 89.56 120 SER A C 1
ATOM 935 O O . SER A 1 120 ? 21.261 -2.144 -0.540 1.00 89.56 120 SER A O 1
ATOM 937 N N . LEU A 1 121 ? 21.549 0.091 -0.650 1.00 90.81 121 LEU A N 1
ATOM 938 C CA . LEU A 1 121 ? 20.158 0.428 -0.318 1.00 90.81 121 LEU A CA 1
ATOM 939 C C . LEU A 1 121 ? 19.169 -0.097 -1.367 1.00 90.81 121 LEU A C 1
ATOM 941 O O . LEU A 1 121 ? 18.091 -0.545 -0.997 1.00 90.81 121 LEU A O 1
ATOM 945 N N . ALA A 1 122 ? 19.547 -0.094 -2.649 1.00 87.62 122 ALA A N 1
ATOM 946 C CA . ALA A 1 122 ? 18.712 -0.622 -3.727 1.00 87.62 122 ALA A CA 1
ATOM 947 C C . ALA A 1 122 ? 18.461 -2.132 -3.570 1.00 87.62 122 ALA A C 1
ATOM 949 O O . ALA A 1 122 ? 17.327 -2.576 -3.690 1.00 87.62 122 ALA A O 1
ATOM 950 N N . GLU A 1 123 ? 19.492 -2.907 -3.221 1.00 87.19 123 GLU A N 1
ATOM 951 C CA . GLU A 1 123 ? 19.355 -4.349 -2.960 1.00 87.19 123 GLU A CA 1
ATOM 952 C C . GLU A 1 123 ? 18.477 -4.629 -1.729 1.00 87.19 123 GLU A C 1
ATOM 954 O O . GLU A 1 123 ? 17.632 -5.528 -1.742 1.00 87.19 123 GLU A O 1
ATOM 959 N N . ALA A 1 124 ? 18.639 -3.836 -0.664 1.00 91.50 124 ALA A N 1
ATOM 960 C CA . ALA A 1 124 ? 17.778 -3.935 0.509 1.00 91.50 124 ALA A CA 1
ATOM 961 C C . ALA A 1 124 ? 16.312 -3.619 0.159 1.00 91.50 124 ALA A C 1
ATOM 963 O O . ALA A 1 124 ? 15.421 -4.366 0.569 1.00 91.50 124 ALA A O 1
ATOM 964 N N . ALA A 1 125 ? 16.077 -2.567 -0.635 1.00 89.69 125 ALA A N 1
ATOM 965 C CA . ALA A 1 125 ? 14.757 -2.172 -1.123 1.00 89.69 125 ALA A CA 1
ATOM 966 C C . ALA A 1 125 ? 14.098 -3.269 -1.975 1.00 89.69 125 ALA A C 1
ATOM 968 O O . ALA A 1 125 ? 12.964 -3.662 -1.711 1.00 89.69 125 ALA A O 1
ATOM 969 N N . ASP A 1 126 ? 14.831 -3.839 -2.932 1.00 84.25 126 ASP A N 1
ATOM 970 C CA . ASP A 1 126 ? 14.317 -4.910 -3.789 1.00 84.25 126 ASP A CA 1
ATOM 971 C C . ASP A 1 126 ? 13.884 -6.137 -2.977 1.00 84.25 126 ASP A C 1
ATOM 973 O O . ASP A 1 126 ? 12.824 -6.715 -3.224 1.00 84.25 126 ASP A O 1
ATOM 977 N N . SER A 1 127 ? 14.662 -6.513 -1.957 1.00 87.62 127 SER A N 1
ATOM 978 C CA . SER A 1 127 ? 14.320 -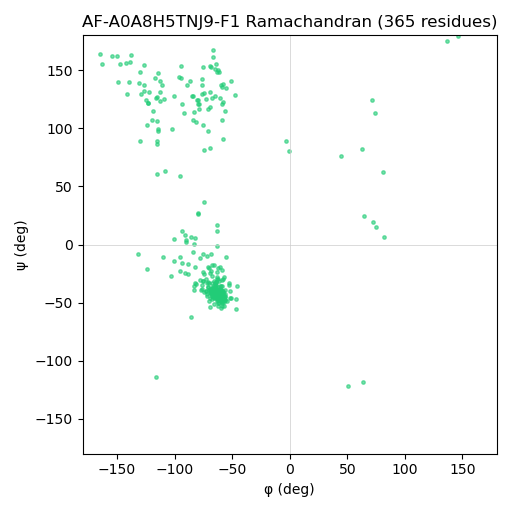7.677 -1.133 1.00 87.62 127 SER A CA 1
ATOM 979 C C . SER A 1 127 ? 13.170 -7.435 -0.147 1.00 87.62 127 SER A C 1
ATOM 981 O O . SER A 1 127 ? 12.415 -8.372 0.114 1.00 87.62 127 SER A O 1
ATOM 983 N N . ILE A 1 128 ? 12.980 -6.215 0.385 1.00 90.12 128 ILE A N 1
ATOM 984 C CA . ILE A 1 128 ? 11.849 -5.955 1.295 1.00 90.12 128 ILE A CA 1
ATOM 985 C C . ILE A 1 128 ? 10.516 -5.966 0.548 1.00 90.12 128 ILE A C 1
ATOM 987 O O . ILE A 1 128 ? 9.523 -6.412 1.117 1.00 90.12 128 ILE A O 1
ATOM 991 N N . TYR A 1 129 ? 10.481 -5.553 -0.726 1.00 87.31 129 TYR A N 1
ATOM 992 C CA . TYR A 1 129 ? 9.253 -5.586 -1.526 1.00 87.31 129 TYR A CA 1
ATOM 993 C C . TYR A 1 129 ? 8.686 -7.001 -1.658 1.00 87.31 129 TYR A C 1
ATOM 995 O O . TYR A 1 129 ? 7.471 -7.174 -1.577 1.00 87.31 129 TYR A O 1
ATOM 1003 N N . LEU A 1 130 ? 9.548 -8.018 -1.756 1.00 87.00 130 LEU A N 1
ATOM 1004 C CA . LEU A 1 130 ? 9.126 -9.417 -1.733 1.00 87.00 130 LEU A CA 1
ATOM 1005 C C . LEU A 1 130 ? 8.454 -9.791 -0.401 1.00 87.00 130 LEU A C 1
ATOM 1007 O O . LEU A 1 130 ? 7.375 -10.382 -0.401 1.00 87.00 130 LEU A O 1
ATOM 1011 N N . LEU A 1 131 ? 9.063 -9.428 0.733 1.00 90.31 131 LEU A N 1
ATOM 1012 C CA . LEU A 1 131 ? 8.533 -9.754 2.065 1.00 90.31 131 LEU A CA 1
ATOM 1013 C C . LEU A 1 131 ? 7.233 -8.997 2.367 1.00 90.31 131 LEU A C 1
ATOM 1015 O O . LEU A 1 131 ? 6.293 -9.569 2.915 1.00 90.31 131 LEU A O 1
ATOM 1019 N N . VAL A 1 132 ? 7.147 -7.725 1.967 1.00 90.88 132 VAL A N 1
ATOM 1020 C CA . VAL A 1 132 ? 5.912 -6.929 2.043 1.00 90.88 132 VAL A CA 1
ATOM 1021 C C . VAL A 1 132 ? 4.822 -7.595 1.211 1.00 90.88 132 VAL A C 1
ATOM 1023 O O . VAL A 1 132 ? 3.711 -7.794 1.701 1.00 90.88 132 VAL A O 1
ATOM 1026 N N . ALA A 1 133 ? 5.137 -8.007 -0.018 1.00 89.19 133 ALA A N 1
ATOM 1027 C CA . ALA A 1 133 ? 4.166 -8.655 -0.882 1.00 89.19 133 ALA A CA 1
ATOM 1028 C C . ALA A 1 133 ? 3.679 -9.997 -0.309 1.00 89.19 133 ALA A C 1
ATOM 1030 O O . ALA A 1 133 ? 2.485 -10.301 -0.358 1.00 89.19 133 ALA A O 1
ATOM 1031 N N . GLN A 1 134 ? 4.572 -10.776 0.308 1.00 87.94 134 GLN A N 1
ATOM 1032 C CA . GLN A 1 134 ? 4.213 -11.992 1.038 1.00 87.94 134 GLN A CA 1
ATOM 1033 C C . GLN A 1 134 ? 3.313 -11.702 2.247 1.00 87.94 134 GLN A C 1
ATOM 1035 O O . GLN A 1 134 ? 2.320 -12.405 2.419 1.00 87.94 134 GLN A O 1
ATOM 1040 N N . ALA A 1 135 ? 3.592 -10.657 3.033 1.00 89.81 135 ALA A N 1
ATOM 1041 C CA . ALA A 1 135 ? 2.768 -10.270 4.183 1.00 89.81 135 ALA A CA 1
ATOM 1042 C C . ALA A 1 135 ? 1.339 -9.888 3.765 1.00 89.81 135 ALA A C 1
ATOM 1044 O O . ALA A 1 135 ? 0.359 -10.307 4.383 1.00 89.81 135 ALA A O 1
ATOM 1045 N N . ILE A 1 136 ? 1.208 -9.131 2.674 1.00 88.00 136 ILE A N 1
ATOM 1046 C CA . ILE A 1 136 ? -0.089 -8.710 2.131 1.00 88.00 136 ILE A CA 1
ATOM 1047 C C . ILE A 1 136 ? -0.852 -9.896 1.547 1.00 88.00 136 ILE A C 1
ATOM 1049 O O . ILE A 1 136 ? -2.048 -10.038 1.793 1.00 88.00 136 ILE A O 1
ATOM 1053 N N . ARG A 1 137 ? -0.172 -10.797 0.833 1.00 85.50 137 ARG A N 1
ATOM 1054 C CA . ARG A 1 137 ? -0.802 -12.026 0.338 1.00 85.50 137 ARG A CA 1
ATOM 1055 C C . ARG A 1 137 ? -1.270 -12.921 1.466 1.00 85.50 137 ARG A C 1
ATOM 1057 O O . ARG A 1 137 ? -2.405 -13.371 1.418 1.00 85.50 137 ARG A O 1
ATOM 1064 N N . LEU A 1 138 ? -0.431 -13.132 2.479 1.00 83.44 138 LEU A N 1
ATOM 1065 C CA . LEU A 1 138 ? -0.782 -13.921 3.655 1.00 83.44 138 LEU A CA 1
ATOM 1066 C C . LEU A 1 138 ? -2.050 -13.360 4.320 1.00 83.44 138 LEU A C 1
ATOM 1068 O O . LEU A 1 138 ? -2.928 -14.119 4.718 1.00 83.44 138 LEU A O 1
ATOM 1072 N N . ARG A 1 139 ? -2.194 -12.029 4.366 1.00 79.62 139 ARG A N 1
ATOM 1073 C CA . ARG A 1 139 ? -3.416 -11.362 4.834 1.00 79.62 139 ARG A CA 1
ATOM 1074 C C . ARG A 1 139 ? -4.635 -11.616 3.934 1.00 79.62 139 ARG A C 1
ATOM 1076 O O . ARG A 1 139 ? -5.734 -11.754 4.472 1.00 79.62 139 ARG A O 1
ATOM 1083 N N . ASN A 1 140 ? -4.455 -11.607 2.614 1.00 76.94 140 ASN A N 1
ATOM 1084 C CA . ASN A 1 140 ? -5.543 -11.649 1.631 1.00 76.94 140 ASN A CA 1
ATOM 1085 C C . ASN A 1 140 ? -5.979 -13.075 1.239 1.00 76.94 140 ASN A C 1
ATOM 1087 O O . ASN A 1 140 ? -7.049 -13.233 0.667 1.00 76.94 140 ASN A O 1
ATOM 1091 N N . THR A 1 141 ? -5.181 -14.113 1.508 1.00 71.19 141 THR A N 1
ATOM 1092 C CA . THR A 1 141 ? -5.536 -15.505 1.183 1.00 71.19 141 THR A CA 1
ATOM 1093 C C . THR A 1 141 ? -6.595 -16.093 2.124 1.00 71.19 141 THR A C 1
ATOM 1095 O O . THR A 1 141 ? -6.414 -16.096 3.342 1.00 71.19 141 THR A O 1
ATOM 1098 N N . ASP A 1 142 ? -7.634 -16.690 1.527 1.00 52.44 142 ASP A N 1
ATOM 1099 C CA . ASP A 1 142 ? -8.819 -17.338 2.129 1.00 52.44 142 ASP A CA 1
ATOM 1100 C C . ASP A 1 142 ? -8.561 -18.579 3.011 1.00 52.44 142 ASP A C 1
ATOM 1102 O O . ASP A 1 142 ? -9.504 -19.254 3.431 1.00 52.44 142 ASP A O 1
ATOM 1106 N N . GLU A 1 143 ? -7.319 -18.893 3.394 1.00 49.38 143 GLU A N 1
ATOM 1107 C CA . GLU A 1 143 ? -7.064 -19.967 4.379 1.00 49.38 143 GLU A CA 1
ATOM 1108 C C . GLU A 1 143 ? -7.678 -19.668 5.768 1.00 49.38 143 GLU A C 1
ATOM 1110 O O . GLU A 1 143 ? -7.635 -20.502 6.670 1.00 49.38 143 GLU A O 1
ATOM 1115 N N . GLN A 1 144 ? -8.318 -18.505 5.928 1.00 50.00 144 GLN A N 1
ATOM 1116 C CA . GLN A 1 144 ? -9.101 -18.110 7.096 1.00 50.00 144 GLN A CA 1
ATOM 1117 C C . GLN A 1 144 ? -10.564 -18.606 7.087 1.00 50.00 144 GLN A C 1
ATOM 1119 O O . GLN A 1 144 ? -11.247 -18.450 8.096 1.00 50.00 144 GLN A O 1
ATOM 1124 N N . MET A 1 145 ? -11.056 -19.226 6.004 1.00 40.22 145 MET A N 1
ATOM 1125 C CA . MET A 1 145 ? -12.493 -19.513 5.829 1.00 40.22 145 MET A CA 1
ATOM 1126 C C . MET A 1 145 ? -12.984 -20.869 6.378 1.00 40.22 145 MET A C 1
ATOM 1128 O O . MET A 1 145 ? -14.161 -21.195 6.235 1.00 40.22 145 MET A O 1
ATOM 1132 N N . TYR A 1 146 ? -12.136 -21.671 7.037 1.00 36.28 146 TYR A N 1
ATOM 1133 C CA . TYR A 1 146 ? -12.562 -22.955 7.618 1.00 36.28 146 TYR A CA 1
ATOM 1134 C C . TYR A 1 146 ? -12.473 -22.975 9.151 1.00 36.28 146 TYR A C 1
ATOM 1136 O O . TYR A 1 146 ? -11.386 -23.138 9.716 1.00 36.28 146 TYR A O 1
ATOM 1144 N N . PRO A 1 147 ? -13.618 -22.911 9.857 1.00 40.06 147 PRO A N 1
ATOM 1145 C CA . PRO A 1 147 ? -13.682 -23.226 11.273 1.00 40.06 147 PRO A CA 1
ATOM 1146 C C . PRO A 1 147 ? -13.457 -24.731 11.467 1.00 40.06 147 PRO A C 1
ATOM 1148 O O . PRO A 1 147 ? -14.238 -25.552 10.999 1.00 40.06 147 PRO A O 1
ATOM 1151 N N . ILE A 1 148 ? -12.395 -25.084 12.194 1.00 47.03 148 ILE A N 1
ATOM 1152 C CA . ILE A 1 148 ? -12.275 -26.296 13.026 1.00 47.03 148 ILE A CA 1
ATOM 1153 C C . ILE A 1 148 ? -12.784 -27.579 12.335 1.00 47.03 148 ILE A C 1
ATOM 1155 O O . ILE A 1 148 ? -13.821 -28.149 12.665 1.00 47.03 148 ILE A O 1
ATOM 1159 N N . GLY A 1 149 ? -11.981 -28.096 11.410 1.00 37.34 149 GLY A N 1
ATOM 1160 C CA . GLY A 1 149 ? -12.119 -29.446 10.874 1.00 37.34 149 GLY A CA 1
ATOM 1161 C C . GLY A 1 149 ? -10.775 -30.155 10.929 1.00 37.34 149 GLY A C 1
ATOM 1162 O O . GLY A 1 149 ? -10.000 -30.045 9.993 1.00 37.34 149 GLY A O 1
ATOM 1163 N N . LYS A 1 150 ? -10.489 -30.825 12.055 1.00 45.81 150 LYS A N 1
ATOM 1164 C CA . LYS A 1 150 ? -9.357 -31.743 12.312 1.00 45.81 150 LYS A CA 1
ATOM 1165 C C . LYS A 1 150 ? -8.436 -32.012 11.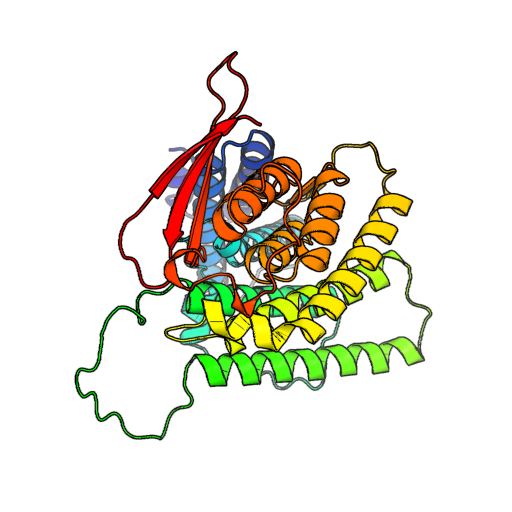100 1.00 45.81 150 LYS A C 1
ATOM 1167 O O . LYS A 1 150 ? -8.594 -33.031 10.433 1.00 45.81 150 LYS A O 1
ATOM 1172 N N . SER A 1 151 ? -7.406 -31.190 10.903 1.00 38.31 151 SER A N 1
ATOM 1173 C CA . SER A 1 151 ? -6.179 -31.657 10.252 1.00 38.31 151 SER A CA 1
ATOM 1174 C C . SER A 1 151 ? -5.142 -31.883 11.338 1.00 38.31 151 SER A C 1
ATOM 1176 O O . SER A 1 151 ? -4.539 -30.947 11.856 1.00 38.31 151 SER A O 1
ATOM 1178 N N . ILE A 1 152 ? -4.977 -33.144 11.730 1.00 45.47 152 ILE A N 1
ATOM 1179 C CA . ILE A 1 152 ? -3.821 -33.584 12.508 1.00 45.47 152 ILE A CA 1
ATOM 1180 C C . ILE A 1 152 ? -2.654 -33.631 11.516 1.00 45.47 152 ILE A C 1
ATOM 1182 O O . ILE A 1 152 ? -2.343 -34.682 10.960 1.00 45.47 152 ILE A O 1
ATOM 1186 N N . SER A 1 153 ? -2.054 -32.476 11.240 1.00 47.06 153 SER A N 1
ATOM 1187 C CA . SER A 1 153 ? -0.764 -32.390 10.553 1.00 47.06 153 SER A CA 1
ATOM 1188 C C . SER A 1 153 ? 0.342 -32.442 11.619 1.00 47.06 153 SER A C 1
ATOM 1190 O O . SER A 1 153 ? 0.192 -31.815 12.670 1.00 47.06 153 SER A O 1
ATOM 1192 N N . PRO A 1 154 ? 1.442 -33.187 11.414 1.00 42.84 154 PRO A N 1
ATOM 1193 C CA . PRO A 1 154 ? 2.516 -33.289 12.400 1.00 42.84 154 PRO A CA 1
ATOM 1194 C C . PRO A 1 154 ? 3.221 -31.930 12.620 1.00 42.84 154 PRO A C 1
ATOM 1196 O O . PRO A 1 154 ? 3.305 -31.132 11.688 1.00 42.84 154 PRO A O 1
ATOM 1199 N N . PRO A 1 155 ? 3.785 -31.670 13.817 1.00 48.34 155 PRO A N 1
ATOM 1200 C CA . PRO A 1 155 ? 4.238 -30.345 14.269 1.00 48.34 155 PRO A CA 1
ATOM 1201 C C . PRO A 1 155 ? 5.608 -29.912 13.707 1.00 48.34 155 PRO A C 1
ATOM 1203 O O . PRO A 1 155 ? 6.336 -29.175 14.364 1.00 48.34 155 PRO A O 1
ATOM 1206 N N . LEU A 1 156 ? 6.022 -30.414 12.538 1.00 52.62 156 LEU A N 1
ATOM 1207 C CA . LEU A 1 156 ? 7.424 -30.315 12.102 1.00 52.62 156 LEU A CA 1
ATOM 1208 C C . LEU A 1 156 ? 7.751 -29.126 11.184 1.00 52.62 156 LEU A C 1
ATOM 1210 O O . LEU A 1 156 ? 8.929 -28.875 10.940 1.00 52.62 156 LEU A O 1
ATOM 1214 N N . HIS A 1 157 ? 6.754 -28.403 10.672 1.00 58.16 157 HIS A N 1
ATOM 1215 C CA . HIS A 1 157 ? 6.971 -27.260 9.782 1.00 58.16 157 HIS A CA 1
ATOM 1216 C C . HIS A 1 157 ? 6.475 -25.974 10.445 1.00 58.16 157 HIS A C 1
ATOM 1218 O O . HIS A 1 157 ? 5.324 -25.919 10.875 1.00 58.16 157 HIS A O 1
ATOM 1224 N N . SER A 1 158 ? 7.347 -24.961 10.531 1.00 71.12 158 SER A N 1
ATOM 1225 C CA . SER A 1 158 ? 6.982 -23.603 10.954 1.00 71.12 158 SER A CA 1
ATOM 1226 C C . SER A 1 158 ? 5.782 -23.114 10.140 1.00 71.12 158 SER A C 1
ATOM 1228 O O . SER A 1 158 ? 5.695 -23.404 8.944 1.00 71.12 158 SER A O 1
ATOM 1230 N N . SER A 1 159 ? 4.840 -22.399 10.758 1.00 83.31 159 SER A N 1
ATOM 1231 C CA . SER A 1 159 ? 3.706 -21.868 9.996 1.00 83.31 159 SER A CA 1
ATOM 1232 C C . SER A 1 159 ? 4.198 -20.850 8.948 1.00 83.31 159 SER A C 1
ATOM 1234 O O . SER A 1 159 ? 5.252 -20.240 9.149 1.00 83.31 159 SER A O 1
ATOM 1236 N N . PRO A 1 160 ? 3.466 -20.616 7.839 1.00 83.81 160 PRO A N 1
ATOM 1237 C CA . PRO A 1 160 ? 3.829 -19.574 6.871 1.00 83.81 160 PRO A CA 1
ATOM 1238 C C . PRO A 1 160 ? 4.030 -18.193 7.516 1.00 83.81 160 PRO A C 1
ATOM 1240 O O . PRO A 1 160 ? 4.905 -17.438 7.098 1.00 83.81 160 PRO A O 1
ATOM 1243 N N . LYS A 1 161 ? 3.265 -17.899 8.579 1.00 86.75 161 LYS A N 1
ATOM 1244 C CA . LYS A 1 161 ? 3.434 -16.722 9.442 1.00 86.75 161 LYS A CA 1
ATOM 1245 C C . LYS A 1 161 ? 4.816 -16.699 10.095 1.00 86.75 161 LYS A C 1
ATOM 1247 O O . LYS A 1 161 ? 5.531 -15.715 9.945 1.00 86.75 161 LYS A O 1
ATOM 1252 N N . ASP A 1 162 ? 5.190 -17.768 10.798 1.00 88.25 162 ASP A N 1
ATOM 1253 C CA . ASP A 1 162 ? 6.459 -17.836 11.537 1.00 88.25 162 ASP A CA 1
ATOM 1254 C C . ASP A 1 162 ? 7.658 -17.745 10.587 1.00 88.25 162 ASP A C 1
ATOM 1256 O O . ASP A 1 162 ? 8.590 -16.991 10.840 1.00 88.25 162 ASP A O 1
ATOM 1260 N N . MET A 1 163 ? 7.594 -18.433 9.439 1.00 87.94 163 MET A N 1
ATOM 1261 C CA . MET A 1 163 ? 8.640 -18.347 8.414 1.00 87.94 163 MET A CA 1
ATOM 1262 C C . MET A 1 163 ? 8.830 -16.913 7.905 1.00 87.94 163 MET A C 1
ATOM 1264 O O . MET A 1 163 ? 9.963 -16.469 7.719 1.00 87.94 163 MET A O 1
ATOM 1268 N N . LEU A 1 164 ? 7.735 -16.184 7.676 1.00 89.75 164 LEU A N 1
ATOM 1269 C CA . LEU A 1 164 ? 7.800 -14.803 7.210 1.00 89.75 164 LEU A CA 1
ATOM 1270 C C . LEU A 1 164 ? 8.303 -13.850 8.305 1.00 89.75 164 LEU A C 1
ATOM 1272 O O . LEU A 1 164 ? 9.067 -12.933 8.007 1.00 89.75 164 LEU A O 1
ATOM 1276 N N . LEU A 1 165 ? 7.928 -14.072 9.569 1.00 92.81 165 LEU A N 1
ATOM 1277 C CA . LEU A 1 165 ? 8.476 -13.318 10.701 1.00 92.81 165 LEU A CA 1
ATOM 1278 C C . LEU A 1 165 ? 9.991 -13.528 10.823 1.00 92.81 165 LEU A C 1
ATOM 1280 O O . LEU A 1 165 ? 10.722 -12.541 10.888 1.00 92.81 165 LEU A O 1
ATOM 1284 N N . ASP A 1 166 ? 10.469 -14.773 10.734 1.00 91.25 166 ASP A N 1
ATOM 1285 C CA . ASP A 1 166 ? 11.903 -15.097 10.744 1.00 91.25 166 ASP A CA 1
ATOM 1286 C C . ASP A 1 166 ? 12.650 -14.400 9.591 1.00 91.25 166 ASP A C 1
ATOM 1288 O O . ASP A 1 166 ? 13.758 -13.877 9.760 1.00 91.25 166 ASP A O 1
ATOM 1292 N N . GLN A 1 167 ? 12.044 -14.355 8.399 1.00 92.12 167 GLN A N 1
ATOM 1293 C CA . GLN A 1 167 ? 12.605 -13.663 7.235 1.00 92.12 167 GLN A CA 1
ATOM 1294 C C . GLN A 1 167 ? 12.651 -12.144 7.423 1.00 92.12 167 GLN A C 1
ATOM 1296 O O . GLN A 1 167 ? 13.664 -11.525 7.097 1.00 92.12 167 GLN A O 1
ATOM 1301 N N . LEU A 1 168 ? 11.595 -11.540 7.972 1.00 94.56 168 LEU A N 1
ATOM 1302 C CA . LEU A 1 168 ? 11.557 -10.114 8.298 1.00 94.56 168 LEU A CA 1
ATOM 1303 C C . LEU A 1 168 ? 12.609 -9.761 9.358 1.00 94.56 168 LEU A C 1
ATOM 1305 O O . LEU A 1 168 ? 13.294 -8.745 9.227 1.00 94.56 168 LEU A O 1
ATOM 1309 N N . GLU A 1 169 ? 12.776 -10.580 10.393 1.00 95.38 169 GLU A N 1
ATOM 1310 C CA . GLU A 1 169 ? 13.816 -10.384 11.409 1.00 95.38 169 GLU A CA 1
ATOM 1311 C C . GLU A 1 169 ? 15.220 -10.503 10.811 1.00 95.38 169 GLU A C 1
ATOM 1313 O O . GLU A 1 169 ? 16.070 -9.633 11.030 1.00 95.38 169 GLU A O 1
ATOM 1318 N N . THR A 1 170 ? 15.442 -11.526 9.981 1.00 93.88 170 THR A N 1
ATOM 1319 C CA . THR A 1 170 ? 16.702 -11.720 9.251 1.00 93.88 170 THR A CA 1
ATOM 1320 C C . THR A 1 170 ? 17.012 -10.516 8.364 1.00 93.88 170 THR A C 1
ATOM 1322 O O . THR A 1 170 ? 18.127 -9.993 8.397 1.00 93.88 170 THR A O 1
ATOM 1325 N N . TRP A 1 171 ? 16.022 -10.034 7.609 1.00 95.12 171 TRP A N 1
ATOM 1326 C CA . TRP A 1 171 ? 16.156 -8.860 6.752 1.00 95.12 171 TRP A CA 1
ATOM 1327 C C . TRP A 1 171 ? 16.575 -7.625 7.555 1.00 95.12 171 TRP A C 1
ATOM 1329 O O . TRP A 1 171 ? 17.538 -6.955 7.182 1.00 95.12 171 TRP A O 1
ATOM 1339 N N . MET A 1 172 ? 15.924 -7.362 8.696 1.00 96.56 172 MET A N 1
ATOM 1340 C CA . MET A 1 172 ? 16.266 -6.225 9.561 1.00 96.56 172 MET A CA 1
ATOM 1341 C C . MET A 1 172 ? 17.696 -6.343 10.098 1.00 96.56 172 MET A C 1
ATOM 1343 O O . MET A 1 172 ? 18.438 -5.362 10.105 1.00 96.56 172 MET A O 1
ATOM 1347 N N . GLY A 1 173 ? 18.119 -7.548 10.494 1.00 94.69 173 GLY A N 1
ATOM 1348 C CA . GLY A 1 173 ? 19.493 -7.809 10.927 1.00 94.69 173 GLY A CA 1
ATOM 1349 C C . GLY A 1 173 ? 20.530 -7.506 9.839 1.00 94.69 173 GLY A C 1
ATOM 1350 O O . GLY A 1 173 ? 21.517 -6.816 10.104 1.00 94.69 173 GLY A O 1
ATOM 1351 N N . LEU A 1 174 ? 20.294 -7.971 8.607 1.00 93.62 174 LEU A N 1
ATOM 1352 C CA . LEU A 1 174 ? 21.168 -7.713 7.454 1.00 93.62 174 LEU A CA 1
ATOM 1353 C C . LEU A 1 174 ? 21.202 -6.226 7.076 1.00 93.62 174 LEU A C 1
ATOM 1355 O O . LEU A 1 174 ? 22.269 -5.700 6.747 1.00 93.62 174 LEU A O 1
ATOM 1359 N N . PHE A 1 175 ? 20.053 -5.553 7.148 1.00 94.88 175 PHE A N 1
ATOM 1360 C CA . PHE A 1 175 ? 19.914 -4.130 6.857 1.00 94.88 175 PHE A CA 1
ATOM 1361 C C . PHE A 1 175 ? 20.677 -3.268 7.864 1.00 94.88 175 PHE A C 1
ATOM 1363 O O . PHE A 1 175 ? 21.525 -2.467 7.474 1.00 94.88 175 PHE A O 1
ATOM 1370 N N . GLU A 1 176 ? 20.470 -3.484 9.163 1.00 94.31 176 GLU A N 1
ATOM 1371 C CA . GLU A 1 176 ? 21.188 -2.744 10.205 1.00 94.31 176 GLU A CA 1
ATOM 1372 C C . GLU A 1 176 ? 22.695 -3.037 10.189 1.00 94.31 176 GLU A C 1
ATOM 1374 O O . GLU A 1 176 ? 23.501 -2.142 10.450 1.00 94.31 176 GLU A O 1
ATOM 1379 N N . ASN A 1 177 ? 23.106 -4.263 9.845 1.00 92.06 177 ASN A N 1
ATOM 1380 C CA . ASN A 1 177 ? 24.522 -4.583 9.668 1.00 92.06 177 ASN A CA 1
ATOM 1381 C C . ASN A 1 177 ? 25.138 -3.795 8.499 1.00 92.06 177 ASN A C 1
ATOM 1383 O O . ASN A 1 177 ? 26.190 -3.179 8.664 1.00 92.06 177 ASN A O 1
ATOM 1387 N N . MET A 1 178 ? 24.458 -3.738 7.347 1.00 92.06 178 MET A N 1
ATOM 1388 C CA . MET A 1 178 ? 24.899 -2.926 6.205 1.00 92.06 178 MET A CA 1
ATOM 1389 C C . MET A 1 178 ? 25.073 -1.454 6.601 1.00 92.06 178 MET A C 1
ATOM 1391 O O . MET A 1 178 ? 26.120 -0.868 6.320 1.00 92.06 178 MET A O 1
ATOM 1395 N N . LEU A 1 179 ? 24.087 -0.868 7.289 1.00 91.69 179 LEU A N 1
ATOM 1396 C CA . LEU A 1 179 ? 24.153 0.532 7.716 1.00 91.69 179 LEU A CA 1
ATOM 1397 C C . LEU A 1 179 ? 25.324 0.781 8.670 1.00 91.69 179 LEU A C 1
ATOM 1399 O O . LEU A 1 179 ? 26.058 1.752 8.501 1.00 91.69 179 LEU A O 1
ATOM 1403 N N . ARG A 1 180 ? 25.559 -0.111 9.640 1.00 89.25 180 ARG A N 1
ATOM 1404 C CA . ARG A 1 180 ? 26.706 -0.005 10.561 1.00 89.25 180 ARG A CA 1
ATOM 1405 C C . ARG A 1 180 ? 28.044 -0.039 9.828 1.00 89.25 180 ARG A C 1
ATOM 1407 O O . ARG A 1 180 ? 28.937 0.732 10.172 1.00 89.25 180 ARG A O 1
ATOM 1414 N N . LEU A 1 181 ? 28.183 -0.910 8.828 1.00 86.31 181 LEU A N 1
ATOM 1415 C CA . LEU A 1 181 ? 29.401 -1.004 8.023 1.00 86.31 181 LEU A CA 1
ATOM 1416 C C . LEU A 1 181 ? 29.618 0.269 7.189 1.00 86.31 181 LEU A C 1
ATOM 1418 O O . LEU A 1 181 ? 30.734 0.785 7.146 1.00 86.31 181 LEU A O 1
ATOM 1422 N N . GLN A 1 182 ? 28.561 0.826 6.594 1.00 81.12 182 GLN A N 1
ATOM 1423 C CA . GLN A 1 182 ? 28.634 2.042 5.773 1.00 81.12 182 GLN A CA 1
ATOM 1424 C C . GLN A 1 182 ? 28.857 3.328 6.585 1.00 81.12 182 GLN A C 1
ATOM 1426 O O . GLN A 1 182 ? 29.675 4.158 6.184 1.00 81.12 182 GLN A O 1
ATOM 1431 N N . HIS A 1 183 ? 28.220 3.479 7.752 1.00 69.38 183 HIS A N 1
ATOM 1432 C CA . HIS A 1 183 ? 28.378 4.654 8.626 1.00 69.38 183 HIS A CA 1
ATOM 1433 C C . HIS A 1 183 ? 29.817 4.864 9.116 1.00 69.38 183 HIS A C 1
ATOM 14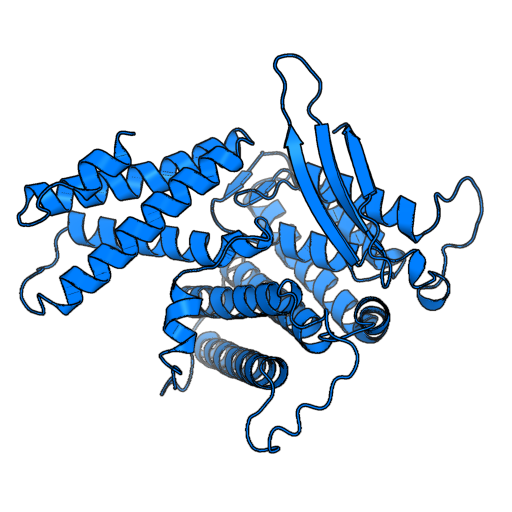35 O O . HIS A 1 183 ? 30.176 5.969 9.511 1.00 69.38 183 HIS A O 1
ATOM 1441 N N . SER A 1 184 ? 30.664 3.833 9.061 1.00 62.41 184 SER A N 1
ATOM 1442 C CA . SER A 1 184 ? 32.089 3.968 9.378 1.00 62.41 184 SER A CA 1
ATOM 1443 C C . SER A 1 184 ? 32.891 4.738 8.313 1.00 62.41 184 SER A C 1
ATOM 1445 O O . SER A 1 184 ? 34.047 5.079 8.559 1.00 62.41 184 SER A O 1
ATOM 1447 N N . SER A 1 185 ? 32.291 5.026 7.148 1.00 61.56 185 SER A N 1
ATOM 1448 C CA . SER A 1 185 ? 33.001 5.502 5.954 1.00 61.56 185 SER A CA 1
ATOM 1449 C C . SER A 1 185 ? 32.514 6.831 5.351 1.00 61.56 185 SER A C 1
ATOM 1451 O O . SER A 1 185 ? 33.299 7.462 4.644 1.00 61.56 185 SER A O 1
ATOM 1453 N N . CYS A 1 186 ? 31.281 7.298 5.612 1.00 58.38 186 CYS A N 1
ATOM 1454 C CA . CYS A 1 186 ? 30.768 8.560 5.049 1.00 58.38 186 CYS A CA 1
ATOM 1455 C C . CYS A 1 186 ? 29.528 9.108 5.793 1.00 58.38 186 CYS A C 1
ATOM 1457 O O . CYS A 1 186 ? 28.771 8.337 6.389 1.00 58.38 186 CYS A O 1
ATOM 1459 N N . GLU A 1 187 ? 29.299 10.427 5.723 1.00 72.62 187 GLU A N 1
ATOM 1460 C CA . GLU A 1 187 ? 28.015 11.040 6.092 1.00 72.62 187 GLU A CA 1
ATOM 1461 C C . GLU A 1 187 ? 26.941 10.660 5.061 1.00 72.62 187 GLU A C 1
ATOM 1463 O O . GLU A 1 187 ? 27.159 10.759 3.856 1.00 72.62 187 GLU A O 1
ATOM 1468 N N . VAL A 1 188 ? 25.780 10.209 5.538 1.00 79.25 188 VAL A N 1
ATOM 1469 C CA . VAL A 1 188 ? 24.646 9.828 4.684 1.00 79.25 188 VAL A CA 1
ATOM 1470 C C . VAL A 1 188 ? 23.850 11.083 4.336 1.00 79.25 188 VAL A C 1
ATOM 1472 O O . VAL A 1 188 ? 23.462 11.829 5.238 1.00 79.25 188 VAL A O 1
ATOM 1475 N N . ASP A 1 189 ? 23.589 11.312 3.050 1.00 87.94 189 ASP A N 1
ATOM 1476 C CA . ASP A 1 189 ? 22.801 12.453 2.586 1.00 87.94 189 ASP A CA 1
ATOM 1477 C C . ASP A 1 189 ? 21.320 12.361 3.025 1.00 87.94 189 ASP A C 1
ATOM 1479 O O . ASP A 1 189 ? 20.842 11.340 3.531 1.00 87.94 189 ASP A O 1
ATOM 1483 N N . ALA A 1 190 ? 20.577 13.460 2.877 1.00 87.56 190 ALA A N 1
ATOM 1484 C CA . ALA A 1 190 ? 19.191 13.541 3.337 1.00 87.56 190 ALA A CA 1
ATOM 1485 C C . ALA A 1 190 ? 18.251 12.565 2.603 1.00 87.56 190 ALA A C 1
ATOM 1487 O O . ALA A 1 190 ? 17.370 11.987 3.241 1.00 87.56 190 ALA A O 1
ATOM 1488 N N . GLU A 1 191 ? 18.445 12.347 1.301 1.00 87.75 191 GLU A N 1
ATOM 1489 C CA . GLU A 1 191 ? 17.601 11.464 0.489 1.00 87.75 191 GLU A CA 1
ATOM 1490 C C . GLU A 1 191 ? 17.849 9.999 0.853 1.00 87.75 191 GLU A C 1
ATOM 1492 O O . GLU A 1 191 ? 16.901 9.250 1.102 1.00 87.75 191 GLU A O 1
ATOM 1497 N N . SER A 1 192 ? 19.117 9.610 1.006 1.00 90.44 192 SER A N 1
ATOM 1498 C CA . SER A 1 192 ? 19.494 8.284 1.502 1.00 90.44 192 SER A CA 1
ATOM 1499 C C . SER A 1 192 ? 18.932 8.022 2.904 1.00 90.44 192 SER A C 1
ATOM 1501 O O . SER A 1 192 ? 18.407 6.940 3.169 1.00 90.44 192 SER A O 1
ATOM 1503 N N . ASN A 1 193 ? 18.963 9.012 3.804 1.00 92.31 193 ASN A N 1
ATOM 1504 C CA . ASN A 1 193 ? 18.353 8.891 5.134 1.00 92.31 193 ASN A CA 1
ATOM 1505 C C . ASN A 1 193 ? 16.822 8.748 5.081 1.00 92.31 193 ASN A C 1
ATOM 1507 O O . ASN A 1 193 ? 16.250 7.984 5.871 1.00 92.31 193 ASN A O 1
ATOM 1511 N N . ALA A 1 194 ? 16.151 9.449 4.162 1.00 93.31 194 ALA A N 1
ATOM 1512 C CA . ALA A 1 194 ? 14.715 9.291 3.942 1.00 93.31 194 ALA A CA 1
ATOM 1513 C C . ALA A 1 194 ? 14.389 7.884 3.427 1.00 93.31 194 ALA A C 1
ATOM 1515 O O . ALA A 1 194 ? 13.504 7.236 3.984 1.00 93.31 194 ALA A O 1
ATOM 1516 N N . LEU A 1 195 ? 15.155 7.363 2.462 1.00 93.38 195 LEU A N 1
ATOM 1517 C CA . LEU A 1 195 ? 14.998 5.992 1.973 1.00 93.38 195 LEU A CA 1
ATOM 1518 C C . LEU A 1 195 ? 15.234 4.963 3.089 1.00 93.38 195 LEU A C 1
ATOM 1520 O O . LEU A 1 195 ? 14.418 4.067 3.274 1.00 93.38 195 LEU A O 1
ATOM 1524 N N . ILE A 1 196 ? 16.286 5.115 3.898 1.00 95.75 196 ILE A N 1
ATOM 1525 C CA . ILE A 1 196 ? 16.540 4.240 5.057 1.00 95.75 196 ILE A CA 1
ATOM 1526 C C . ILE A 1 196 ? 15.345 4.233 6.017 1.00 95.75 196 ILE A C 1
ATOM 1528 O O . ILE A 1 196 ? 14.932 3.181 6.511 1.00 95.75 196 ILE A O 1
ATOM 1532 N N . THR A 1 197 ? 14.787 5.412 6.291 1.00 96.75 197 THR A N 1
ATOM 1533 C CA . THR A 1 197 ? 13.633 5.559 7.183 1.00 96.75 197 THR A CA 1
ATOM 1534 C C . THR A 1 197 ? 12.377 4.935 6.573 1.00 96.75 197 THR A C 1
ATOM 1536 O O . THR A 1 197 ? 11.640 4.248 7.281 1.00 96.75 197 THR A O 1
ATOM 1539 N N . LEU A 1 198 ? 12.165 5.100 5.265 1.00 96.19 198 LEU A N 1
ATOM 1540 C CA . LEU A 1 198 ? 11.065 4.484 4.527 1.00 96.19 198 LEU A CA 1
ATOM 1541 C C . LEU A 1 198 ? 11.155 2.952 4.547 1.00 96.19 198 LEU A C 1
ATOM 1543 O O . LEU A 1 198 ? 10.161 2.293 4.836 1.00 96.19 198 LEU A O 1
ATOM 1547 N N . LEU A 1 199 ? 12.342 2.380 4.330 1.00 96.19 199 LEU A N 1
ATOM 1548 C CA . LEU A 1 199 ? 12.548 0.929 4.367 1.00 96.19 199 LEU A CA 1
ATOM 1549 C C . LEU A 1 199 ? 12.272 0.346 5.763 1.00 96.19 199 LEU A C 1
ATOM 1551 O O . LEU A 1 199 ? 11.603 -0.681 5.888 1.00 96.19 199 LEU A O 1
ATOM 1555 N N . ARG A 1 200 ? 12.707 1.028 6.834 1.00 97.50 200 ARG A N 1
ATOM 1556 C CA . ARG A 1 200 ? 12.365 0.645 8.220 1.00 97.50 200 ARG A CA 1
ATOM 1557 C C . ARG A 1 200 ? 10.863 0.720 8.485 1.00 97.50 200 ARG A C 1
ATOM 1559 O O . ARG A 1 200 ? 10.314 -0.143 9.16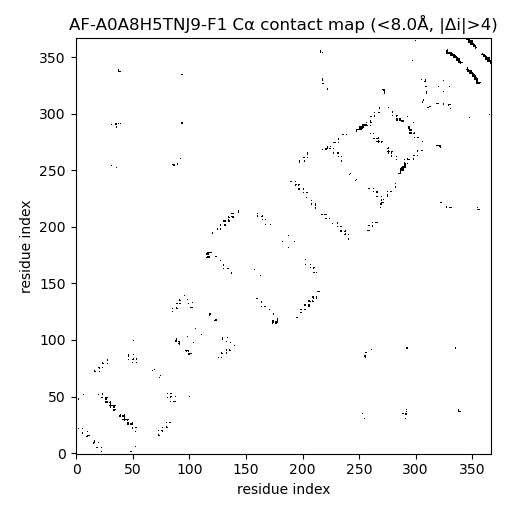7 1.00 97.50 200 ARG A O 1
ATOM 1566 N N . LEU A 1 201 ? 10.201 1.745 7.954 1.00 97.56 201 LEU A N 1
ATOM 1567 C CA . LEU A 1 201 ? 8.761 1.943 8.078 1.00 97.56 201 LEU A CA 1
ATOM 1568 C C . LEU A 1 201 ? 7.966 0.846 7.345 1.00 97.56 201 LEU A C 1
ATOM 1570 O O . LEU A 1 201 ? 7.044 0.267 7.928 1.00 97.56 201 LEU A O 1
ATOM 1574 N N . GLN A 1 202 ? 8.344 0.519 6.108 1.00 95.75 202 GLN A N 1
ATOM 1575 C CA . GLN A 1 202 ? 7.751 -0.570 5.327 1.00 95.75 202 GLN A CA 1
ATOM 1576 C C . GLN A 1 202 ? 7.939 -1.919 6.031 1.00 95.75 202 GLN A C 1
ATOM 1578 O O . GLN A 1 202 ? 6.965 -2.650 6.219 1.00 95.75 202 GLN A O 1
ATOM 1583 N N . HIS A 1 203 ? 9.154 -2.205 6.516 1.00 96.94 203 HIS A N 1
ATOM 1584 C CA . HIS A 1 203 ? 9.434 -3.404 7.311 1.00 96.94 203 HIS A CA 1
ATOM 1585 C C . HIS A 1 203 ? 8.552 -3.491 8.555 1.00 96.94 203 HIS A C 1
ATOM 1587 O O . HIS A 1 203 ? 7.871 -4.496 8.754 1.00 96.94 203 HIS A O 1
ATOM 1593 N N . LYS A 1 204 ? 8.524 -2.437 9.381 1.00 97.44 204 LYS A N 1
ATOM 1594 C CA . LYS A 1 204 ? 7.761 -2.440 10.636 1.00 97.44 204 LYS A CA 1
ATOM 1595 C C . LYS A 1 204 ? 6.276 -2.675 10.377 1.00 97.44 204 LYS A C 1
ATOM 1597 O O . LYS A 1 204 ? 5.635 -3.419 11.113 1.00 97.44 204 LYS A O 1
ATOM 1602 N N . THR A 1 205 ? 5.745 -2.082 9.312 1.00 95.12 205 THR A N 1
ATOM 1603 C CA . THR A 1 205 ? 4.345 -2.249 8.909 1.00 95.12 205 THR A CA 1
ATOM 1604 C C . THR A 1 205 ? 4.059 -3.683 8.459 1.00 95.12 205 THR A C 1
ATOM 1606 O O . THR A 1 205 ? 3.087 -4.280 8.925 1.00 95.12 205 THR A O 1
ATOM 1609 N N . ALA A 1 206 ? 4.933 -4.278 7.639 1.00 94.50 206 ALA A N 1
ATOM 1610 C CA . ALA A 1 206 ? 4.826 -5.682 7.235 1.00 94.50 206 ALA A CA 1
ATOM 1611 C C . ALA A 1 206 ? 4.930 -6.644 8.430 1.00 94.50 206 ALA A C 1
ATOM 1613 O O . ALA A 1 206 ? 4.187 -7.624 8.508 1.00 94.50 206 ALA A O 1
ATOM 1614 N N . TRP A 1 207 ? 5.800 -6.339 9.394 1.00 96.12 207 TRP A N 1
ATOM 1615 C CA . TRP A 1 207 ? 5.945 -7.115 10.622 1.00 96.12 207 TRP A CA 1
ATOM 1616 C C . TRP A 1 207 ? 4.690 -7.058 11.498 1.00 96.12 207 TRP A C 1
ATOM 1618 O O . TRP A 1 207 ? 4.243 -8.104 11.962 1.00 96.12 207 TRP A O 1
ATOM 1628 N N . ILE A 1 208 ? 4.065 -5.884 11.671 1.00 94.88 208 ILE A N 1
ATOM 1629 C CA . ILE A 1 208 ? 2.784 -5.758 12.395 1.00 94.88 208 ILE A CA 1
ATOM 1630 C C . ILE A 1 208 ? 1.705 -6.597 11.696 1.00 94.88 208 ILE A C 1
ATOM 1632 O O . ILE A 1 208 ? 1.016 -7.380 12.341 1.00 94.88 208 ILE A O 1
ATOM 1636 N N . PHE A 1 209 ? 1.594 -6.487 10.370 1.00 90.00 209 PHE A N 1
ATOM 1637 C CA . PHE A 1 209 ? 0.609 -7.239 9.584 1.00 90.00 209 PHE A CA 1
ATOM 1638 C C . PHE A 1 209 ? 0.785 -8.749 9.697 1.00 90.00 209 PHE A C 1
ATOM 1640 O O . PHE A 1 209 ? -0.193 -9.473 9.869 1.00 90.00 209 PHE A O 1
ATOM 1647 N N . THR A 1 210 ? 2.030 -9.212 9.632 1.00 91.75 210 THR A N 1
ATOM 1648 C CA . THR A 1 210 ? 2.354 -10.632 9.775 1.00 91.75 210 THR A CA 1
ATOM 1649 C C . THR A 1 210 ? 2.112 -11.102 11.210 1.00 91.75 210 THR A C 1
ATOM 1651 O O . THR A 1 210 ? 1.594 -12.195 11.421 1.00 91.75 210 THR A O 1
ATOM 1654 N N . SER A 1 211 ? 2.417 -10.270 12.210 1.00 91.81 211 SER A N 1
ATOM 1655 C CA . SER A 1 211 ? 2.204 -10.588 13.628 1.00 91.81 211 SER A CA 1
ATOM 1656 C C . SER A 1 211 ? 0.723 -10.753 13.963 1.00 91.81 211 SER A C 1
ATOM 1658 O O . SER A 1 211 ? 0.369 -11.720 14.637 1.00 91.81 211 SER A O 1
ATOM 1660 N N . SER A 1 212 ? -0.138 -9.892 13.416 1.00 85.81 212 SER A N 1
ATOM 1661 C CA . SER A 1 212 ? -1.598 -9.956 13.562 1.00 85.81 212 SER A CA 1
ATOM 1662 C C . SER A 1 212 ? -2.267 -10.980 12.629 1.00 85.81 212 SER A C 1
ATOM 1664 O O . SER A 1 212 ? -3.407 -10.800 12.219 1.00 85.81 212 SER A O 1
ATOM 1666 N N . TYR A 1 213 ? -1.579 -12.047 12.214 1.00 78.69 213 TYR A N 1
ATOM 1667 C CA . TYR A 1 213 ? -2.180 -13.078 11.363 1.00 78.69 213 TYR A CA 1
ATOM 1668 C C . TYR A 1 213 ? -3.067 -14.043 12.164 1.00 78.69 213 TYR A C 1
ATOM 1670 O O . TYR A 1 213 ? -2.558 -14.753 13.039 1.00 78.69 213 TYR A O 1
ATOM 1678 N N . GLY A 1 214 ? -4.353 -14.112 11.798 1.00 74.12 214 GLY A N 1
ATOM 1679 C CA . GLY A 1 214 ? -5.326 -15.094 12.286 1.00 74.12 214 GLY A CA 1
ATOM 1680 C C . GLY A 1 214 ? -6.759 -14.546 12.413 1.00 74.12 214 GLY A C 1
ATOM 1681 O O . GLY A 1 214 ? -6.997 -13.367 12.130 1.00 74.12 214 GLY A O 1
ATOM 1682 N N . PRO A 1 215 ? -7.725 -15.385 12.839 1.00 70.50 215 PRO A N 1
ATOM 1683 C CA . PRO A 1 215 ? -9.065 -14.933 13.214 1.00 70.50 215 PRO A CA 1
ATOM 1684 C C . PRO A 1 215 ? -8.999 -13.907 14.353 1.00 70.50 215 PRO A C 1
ATOM 1686 O O . PRO A 1 215 ? -8.276 -14.112 15.322 1.00 70.50 215 PRO A O 1
ATOM 1689 N N . GLY A 1 216 ? -9.766 -12.817 14.261 1.00 75.12 216 GLY A N 1
ATOM 1690 C CA . GLY A 1 216 ? -9.768 -11.765 15.289 1.00 75.12 216 GLY A CA 1
ATOM 1691 C C . GLY A 1 216 ? -8.621 -10.751 15.184 1.00 75.12 216 GLY A C 1
ATOM 1692 O O . GLY A 1 216 ? -8.525 -9.866 16.032 1.00 75.12 216 GLY A O 1
ATOM 1693 N N . ARG A 1 217 ? -7.808 -10.812 14.120 1.00 82.69 217 ARG A N 1
ATOM 1694 C CA . ARG A 1 217 ? -6.707 -9.875 13.823 1.00 82.69 217 ARG A CA 1
ATOM 1695 C C . ARG A 1 217 ? -7.037 -8.395 13.980 1.00 82.69 217 ARG A C 1
ATOM 1697 O O . ARG A 1 217 ? -6.197 -7.620 14.425 1.00 82.69 217 ARG A O 1
ATOM 1704 N N . GLU A 1 218 ? -8.262 -7.995 13.640 1.00 89.56 218 GLU A N 1
ATOM 1705 C CA . GLU A 1 218 ? -8.687 -6.597 13.746 1.00 89.56 218 GLU A CA 1
ATOM 1706 C C . GLU A 1 218 ? -8.685 -6.093 15.195 1.00 89.56 218 GLU A C 1
ATOM 1708 O O . GLU A 1 218 ? -8.538 -4.893 15.419 1.00 89.56 218 GLU A O 1
ATOM 1713 N N . MET A 1 219 ? -8.802 -6.995 16.174 1.00 89.38 219 MET A N 1
ATOM 1714 C CA . MET A 1 219 ? -8.660 -6.689 17.599 1.00 89.38 219 MET A CA 1
ATOM 1715 C C . MET A 1 219 ? -7.194 -6.643 18.037 1.00 89.38 219 MET A C 1
ATOM 1717 O O . MET A 1 219 ? -6.826 -5.848 18.895 1.00 89.38 219 MET A O 1
ATOM 1721 N N . GLU A 1 220 ? -6.338 -7.466 17.432 1.00 90.75 220 GLU A N 1
ATOM 1722 C CA . GLU A 1 220 ? -4.926 -7.570 17.811 1.00 90.75 220 GLU A CA 1
ATOM 1723 C C . GLU A 1 220 ? -4.122 -6.306 17.486 1.00 90.75 220 GLU A C 1
ATOM 1725 O O . GLU A 1 220 ? -3.141 -6.018 18.172 1.00 90.75 220 GLU A O 1
ATOM 1730 N N . TYR A 1 221 ? -4.532 -5.527 16.477 1.00 93.38 221 TYR A N 1
ATOM 1731 C CA . TYR A 1 221 ? -3.834 -4.295 16.097 1.00 93.38 221 TYR A CA 1
ATOM 1732 C C . TYR A 1 221 ? -3.719 -3.278 17.243 1.00 93.38 221 TYR A C 1
ATOM 1734 O O . TYR A 1 221 ? -2.723 -2.553 17.310 1.00 93.38 221 TYR A O 1
ATOM 1742 N N . ASP A 1 222 ? -4.667 -3.250 18.181 1.00 93.75 222 ASP A N 1
ATOM 1743 C CA . ASP A 1 222 ? -4.664 -2.284 19.288 1.00 93.75 222 ASP A CA 1
ATOM 1744 C C . ASP A 1 222 ? -3.449 -2.477 20.212 1.00 93.75 222 ASP A C 1
ATOM 1746 O O . ASP A 1 222 ? -2.863 -1.506 20.702 1.00 93.75 222 ASP A O 1
ATOM 1750 N N . ALA A 1 223 ? -2.978 -3.723 20.361 1.00 93.81 223 ALA A N 1
ATOM 1751 C CA . ALA A 1 223 ? -1.778 -4.054 21.130 1.00 93.81 223 ALA A CA 1
ATOM 1752 C C . ALA A 1 223 ? -0.487 -3.479 20.511 1.00 93.81 223 ALA A C 1
ATOM 1754 O O . ALA A 1 223 ? 0.535 -3.350 21.190 1.00 93.81 223 ALA A O 1
ATOM 1755 N N . PHE A 1 224 ? -0.520 -3.089 19.233 1.00 96.12 224 PHE A N 1
ATOM 1756 C CA . PHE A 1 224 ? 0.624 -2.528 18.514 1.00 96.12 224 PHE A CA 1
ATOM 1757 C C . PHE A 1 224 ? 0.674 -0.994 18.538 1.00 96.12 224 PHE A C 1
ATOM 1759 O O . PHE A 1 224 ? 1.512 -0.418 17.844 1.00 96.12 224 PHE A O 1
ATOM 1766 N N . LEU A 1 225 ? -0.133 -0.306 19.358 1.00 96.62 225 LEU A N 1
ATOM 1767 C CA . LEU A 1 225 ? -0.119 1.163 19.459 1.00 96.62 225 LEU A CA 1
ATOM 1768 C C . LEU A 1 225 ? 1.295 1.781 19.588 1.00 96.62 225 LEU A C 1
ATOM 1770 O O . LEU A 1 225 ? 1.598 2.696 18.817 1.00 96.62 225 LEU A O 1
ATOM 1774 N N . PRO A 1 226 ? 2.208 1.290 20.456 1.00 97.69 226 PRO A N 1
ATOM 1775 C CA . PRO A 1 226 ? 3.563 1.844 20.533 1.00 97.69 226 PRO A CA 1
ATOM 1776 C C . PRO A 1 226 ? 4.348 1.714 19.219 1.00 97.69 226 PRO A C 1
ATOM 1778 O O . PRO A 1 226 ? 5.167 2.569 18.884 1.00 97.69 226 PRO A O 1
ATOM 1781 N N . HIS A 1 227 ? 4.088 0.657 18.447 1.00 97.75 227 HIS A N 1
ATOM 1782 C CA . HIS A 1 227 ? 4.709 0.440 17.144 1.00 97.75 227 HIS A CA 1
ATOM 1783 C C . HIS A 1 227 ? 4.120 1.381 16.091 1.00 97.75 227 HIS A C 1
ATOM 1785 O O . HIS A 1 227 ? 4.874 1.969 15.321 1.00 97.75 227 HIS A O 1
ATOM 1791 N N . PHE A 1 228 ? 2.803 1.598 16.099 1.00 98.00 228 PHE A N 1
ATOM 1792 C CA . PHE A 1 228 ? 2.167 2.578 15.219 1.00 98.00 228 PHE A CA 1
ATOM 1793 C C . PHE A 1 228 ? 2.655 4.005 15.489 1.00 98.00 228 PHE A C 1
ATOM 1795 O O . PHE A 1 228 ? 2.954 4.726 14.541 1.00 98.00 228 PHE A O 1
ATOM 1802 N N . GLN A 1 229 ? 2.842 4.391 16.754 1.00 98.06 229 GLN A N 1
ATOM 1803 C CA . GLN A 1 229 ? 3.455 5.676 17.119 1.00 98.06 229 GLN A CA 1
ATOM 1804 C C . GLN A 1 229 ? 4.865 5.834 16.524 1.00 98.06 229 GLN A C 1
ATOM 1806 O O . GLN A 1 229 ? 5.200 6.887 15.977 1.00 98.06 229 GLN A O 1
ATOM 1811 N N . GLN A 1 230 ? 5.686 4.779 16.571 1.00 97.94 230 GLN A N 1
ATOM 1812 C CA . GLN A 1 230 ? 7.001 4.776 15.918 1.00 97.94 230 GLN A CA 1
ATOM 1813 C C . GLN A 1 230 ? 6.877 4.910 14.396 1.00 97.94 230 GLN A C 1
ATOM 1815 O O . GLN A 1 230 ? 7.619 5.687 13.795 1.00 97.94 230 GLN A O 1
ATOM 1820 N N . CYS A 1 231 ? 5.944 4.182 13.777 1.00 98.19 231 CYS A N 1
ATOM 1821 C CA . CYS A 1 231 ? 5.701 4.253 12.339 1.00 98.19 231 CYS A CA 1
ATOM 1822 C C . CYS A 1 231 ? 5.318 5.665 11.893 1.00 98.19 231 CYS A C 1
ATOM 1824 O O . CYS A 1 231 ? 5.919 6.183 10.956 1.00 98.19 231 CYS A O 1
ATOM 1826 N N . VAL A 1 232 ? 4.385 6.318 12.588 1.00 98.06 232 VAL A N 1
ATOM 1827 C CA . VAL A 1 232 ? 3.981 7.693 12.266 1.00 98.06 232 VAL A CA 1
ATOM 1828 C C . VAL A 1 232 ? 5.140 8.671 12.454 1.00 98.06 232 VAL A C 1
ATOM 1830 O O . VAL A 1 232 ? 5.389 9.495 11.581 1.00 98.06 232 VAL A O 1
ATOM 1833 N N . SER A 1 233 ? 5.942 8.524 13.515 1.00 97.75 233 SER A N 1
ATOM 1834 C CA . SER A 1 233 ? 7.143 9.351 13.699 1.00 97.75 233 SER A CA 1
ATOM 1835 C C . SER A 1 233 ? 8.154 9.195 12.554 1.00 97.75 233 SER A C 1
ATOM 1837 O O . SER A 1 233 ? 8.742 10.183 12.109 1.00 97.75 233 SER A O 1
ATOM 1839 N N . MET A 1 234 ? 8.363 7.971 12.055 1.00 97.88 234 MET A N 1
ATOM 1840 C CA . MET A 1 234 ? 9.202 7.718 10.877 1.00 97.88 234 MET A CA 1
ATOM 1841 C C . MET A 1 234 ? 8.589 8.324 9.612 1.00 97.88 234 MET A C 1
ATOM 1843 O O . MET A 1 234 ? 9.296 8.988 8.857 1.00 97.88 234 MET A O 1
ATOM 1847 N N . ALA A 1 235 ? 7.281 8.154 9.413 1.00 96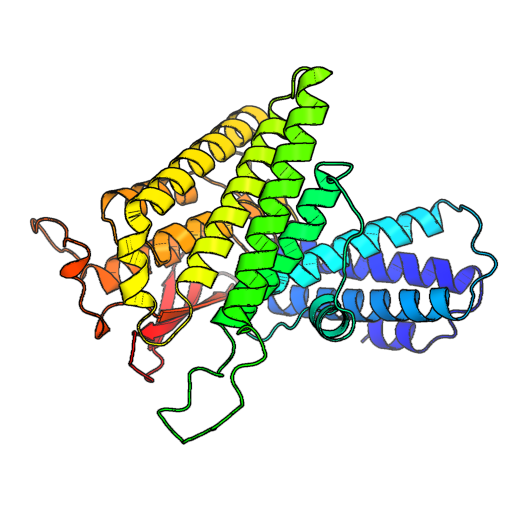.81 235 ALA A N 1
ATOM 1848 C CA . ALA A 1 235 ? 6.560 8.690 8.267 1.00 96.81 235 ALA A CA 1
ATOM 1849 C C . ALA A 1 235 ? 6.658 10.221 8.196 1.00 96.81 235 ALA A C 1
ATOM 1851 O O . ALA A 1 235 ? 7.010 10.767 7.153 1.00 96.81 235 ALA A O 1
ATOM 1852 N N . SER A 1 236 ? 6.459 10.907 9.324 1.00 95.69 236 SER A N 1
ATOM 1853 C CA . SER A 1 236 ? 6.595 12.363 9.427 1.00 95.69 236 SER A CA 1
ATOM 1854 C C . SER A 1 236 ? 7.999 12.851 9.048 1.00 95.69 236 SER A C 1
ATOM 1856 O O . SER A 1 236 ? 8.129 13.896 8.416 1.00 95.69 236 SER A O 1
ATOM 1858 N N . LYS A 1 237 ? 9.059 12.089 9.362 1.00 94.56 237 LYS A N 1
ATOM 1859 C CA . LYS A 1 237 ? 10.435 12.420 8.939 1.00 94.56 237 LYS A CA 1
ATOM 1860 C C . LYS A 1 237 ? 10.628 12.271 7.432 1.00 94.56 237 LYS A C 1
ATOM 1862 O O . LYS A 1 237 ? 11.200 13.162 6.816 1.00 94.56 237 LYS A O 1
ATOM 1867 N N . VAL A 1 238 ? 10.145 11.170 6.853 1.00 94.06 238 VAL A N 1
ATOM 1868 C CA . VAL A 1 238 ? 10.234 10.908 5.404 1.00 94.06 238 VAL A CA 1
ATOM 1869 C C . VAL A 1 238 ? 9.517 12.005 4.620 1.00 94.06 238 VAL A C 1
ATOM 1871 O O . VAL A 1 238 ? 10.096 12.597 3.712 1.00 94.06 238 VAL A O 1
ATOM 1874 N N . VAL A 1 239 ? 8.285 12.326 5.023 1.00 92.19 239 VAL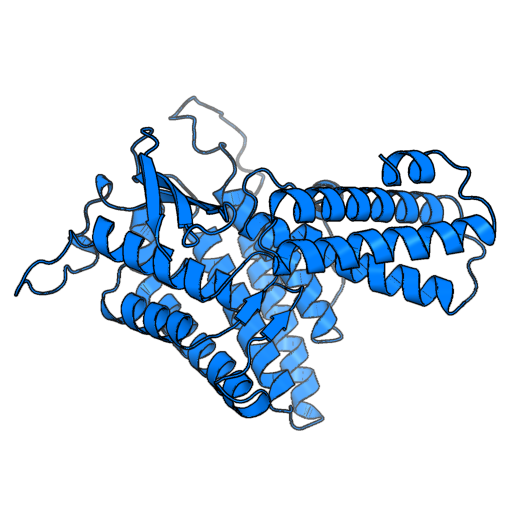 A N 1
ATOM 1875 C CA . VAL A 1 239 ? 7.473 13.373 4.393 1.00 92.19 239 VAL A CA 1
ATOM 1876 C C . VAL A 1 239 ? 8.145 14.734 4.503 1.00 92.19 239 VAL A C 1
ATOM 1878 O O . VAL A 1 239 ? 8.262 15.428 3.497 1.00 92.19 239 VAL A O 1
ATOM 1881 N N . ALA A 1 240 ? 8.659 15.091 5.685 1.00 91.12 240 ALA A N 1
ATOM 1882 C CA . ALA A 1 240 ? 9.380 16.345 5.851 1.00 91.12 240 ALA A CA 1
ATOM 1883 C C . ALA A 1 240 ? 10.554 16.440 4.865 1.00 91.12 240 ALA A C 1
ATOM 1885 O O . ALA A 1 240 ? 10.701 17.463 4.204 1.00 91.12 240 ALA A O 1
ATOM 1886 N N . THR A 1 241 ? 11.357 15.387 4.693 1.00 89.00 241 THR A N 1
ATOM 1887 C CA . THR A 1 241 ? 12.464 15.409 3.725 1.00 89.00 241 THR A CA 1
ATOM 1888 C C . THR A 1 241 ? 11.984 15.625 2.285 1.00 89.00 241 THR A C 1
ATOM 1890 O O . THR A 1 241 ? 12.568 16.448 1.579 1.00 89.00 241 THR A O 1
ATOM 1893 N N . TYR A 1 242 ? 10.911 14.955 1.856 1.00 84.06 242 TYR A N 1
ATOM 1894 C CA . TYR A 1 242 ? 10.360 15.122 0.504 1.00 84.06 242 TYR A CA 1
ATOM 1895 C C . TYR A 1 242 ? 9.751 16.509 0.263 1.00 84.06 242 TYR A C 1
ATOM 1897 O O . TYR A 1 242 ? 9.930 17.090 -0.809 1.00 84.06 242 TYR A O 1
ATOM 1905 N N . GLU A 1 243 ? 9.082 17.082 1.264 1.00 85.00 243 GLU A N 1
ATOM 1906 C CA . GLU A 1 243 ? 8.525 18.437 1.182 1.00 85.00 243 GLU A CA 1
ATOM 1907 C C . GLU A 1 243 ? 9.627 19.499 1.040 1.00 85.00 243 GLU A C 1
ATOM 1909 O O . GLU A 1 243 ? 9.450 20.476 0.307 1.00 85.00 243 GLU A O 1
ATOM 1914 N N . HIS A 1 244 ? 10.781 19.291 1.686 1.00 82.69 244 HIS A N 1
ATOM 1915 C CA . HIS A 1 244 ? 11.939 20.182 1.563 1.00 82.69 244 HIS A CA 1
ATOM 1916 C C . HIS A 1 244 ? 12.626 20.078 0.193 1.00 82.69 244 HIS A C 1
ATOM 1918 O O . HIS A 1 244 ? 13.146 21.086 -0.285 1.00 82.69 244 HIS A O 1
ATOM 1924 N N . SER A 1 245 ? 12.642 18.899 -0.442 1.00 75.00 245 SER A N 1
ATOM 1925 C CA . SER A 1 245 ? 13.303 18.701 -1.741 1.00 75.00 245 SER A CA 1
ATOM 1926 C C . SER A 1 245 ? 12.434 19.107 -2.936 1.00 75.00 245 SER A C 1
ATOM 1928 O O . SER A 1 245 ? 12.943 19.690 -3.891 1.00 75.00 245 SER A O 1
ATOM 1930 N N . SER A 1 246 ? 11.128 18.827 -2.886 1.00 67.69 246 SER A N 1
ATOM 1931 C CA . SER A 1 246 ? 10.225 18.959 -4.045 1.00 67.69 246 SER A CA 1
ATOM 1932 C C . SER A 1 246 ? 9.373 20.234 -4.030 1.00 67.69 246 SER A C 1
ATOM 1934 O O . SER A 1 246 ? 8.789 20.604 -5.049 1.00 67.69 246 SER A O 1
ATOM 1936 N N . GLY A 1 247 ? 9.303 20.925 -2.886 1.00 64.31 247 GLY A N 1
ATOM 1937 C CA . GLY A 1 247 ? 8.373 22.028 -2.661 1.00 64.31 247 GLY A CA 1
ATOM 1938 C C . GLY A 1 247 ? 6.929 21.526 -2.526 1.00 64.31 247 GLY A C 1
ATOM 1939 O O . GLY A 1 247 ? 6.392 20.866 -3.410 1.00 64.31 247 GLY A O 1
ATOM 1940 N N . SER A 1 248 ? 6.274 21.874 -1.416 1.00 60.66 248 SER A N 1
ATOM 1941 C CA . SER A 1 248 ? 4.987 21.314 -0.952 1.00 60.66 248 SER A CA 1
ATOM 1942 C C . SER A 1 248 ? 3.789 21.374 -1.928 1.00 60.66 248 SER A C 1
ATOM 1944 O O . SER A 1 248 ? 2.764 20.763 -1.638 1.00 60.66 248 SER A O 1
ATOM 1946 N N . SER A 1 249 ? 3.856 22.093 -3.053 1.00 65.44 249 SER A N 1
ATOM 1947 C CA . SER A 1 249 ? 2.691 22.359 -3.915 1.00 65.44 249 SER A CA 1
ATOM 1948 C C . SER A 1 249 ? 2.690 21.655 -5.274 1.00 65.44 249 SER A C 1
ATOM 1950 O O . SER A 1 249 ? 1.661 21.684 -5.953 1.00 65.44 249 SER A O 1
ATOM 1952 N N . THR A 1 250 ? 3.794 21.034 -5.700 1.00 77.00 250 THR A N 1
ATOM 1953 C CA . THR A 1 250 ? 3.856 20.422 -7.037 1.00 77.00 250 THR A CA 1
ATOM 1954 C C . THR A 1 250 ? 3.286 18.999 -7.018 1.00 77.00 250 THR A C 1
ATOM 1956 O O . THR A 1 250 ? 3.699 18.201 -6.178 1.00 77.00 250 THR A O 1
ATOM 1959 N N . PRO A 1 251 ? 2.327 18.655 -7.906 1.00 81.25 251 PRO A N 1
ATOM 1960 C CA . PRO A 1 251 ? 1.889 17.274 -8.048 1.00 81.25 251 PRO A CA 1
ATOM 1961 C C . PRO A 1 251 ? 3.062 16.391 -8.475 1.00 81.25 251 PRO A C 1
ATOM 1963 O O . PRO A 1 251 ? 3.699 16.679 -9.492 1.00 81.25 251 PRO A O 1
ATOM 1966 N N . THR A 1 252 ? 3.331 15.312 -7.742 1.00 88.56 252 THR A N 1
ATOM 1967 C CA . THR A 1 252 ? 4.384 14.353 -8.103 1.00 88.56 252 THR A CA 1
ATOM 1968 C C . THR A 1 252 ? 3.803 12.990 -8.450 1.00 88.56 252 THR A C 1
ATOM 1970 O O . THR A 1 252 ? 2.783 12.556 -7.912 1.00 88.56 252 THR A O 1
ATOM 1973 N N . PHE A 1 253 ? 4.467 12.308 -9.379 1.00 89.75 253 PHE A N 1
ATOM 1974 C CA . PHE A 1 253 ? 4.180 10.924 -9.721 1.00 89.75 253 PHE A CA 1
ATOM 1975 C C . PHE A 1 253 ? 5.458 10.107 -9.628 1.00 89.75 253 PHE A C 1
ATOM 1977 O O . PHE A 1 253 ? 6.486 10.491 -10.189 1.00 89.75 253 PHE A O 1
ATOM 1984 N N . THR A 1 254 ? 5.365 8.964 -8.961 1.00 90.25 254 THR A N 1
ATOM 1985 C CA . THR A 1 254 ? 6.388 7.926 -8.980 1.00 90.25 254 THR A CA 1
ATOM 1986 C C . THR A 1 254 ? 5.741 6.596 -9.363 1.00 90.25 254 THR A C 1
ATOM 1988 O O . THR A 1 254 ? 4.648 6.286 -8.884 1.00 90.25 254 THR A O 1
ATOM 1991 N N . PRO A 1 255 ? 6.375 5.801 -10.239 1.00 86.06 255 PRO A N 1
ATOM 1992 C CA . PRO A 1 255 ? 5.906 4.457 -10.543 1.00 86.06 255 PRO A CA 1
ATOM 1993 C C . PRO A 1 255 ? 6.114 3.498 -9.366 1.00 86.06 255 PRO A C 1
ATOM 1995 O O . PRO A 1 255 ? 5.441 2.482 -9.302 1.00 86.06 255 PRO A O 1
ATOM 1998 N N . GLU A 1 256 ? 7.010 3.801 -8.427 1.00 85.00 256 GLU A N 1
ATOM 1999 C CA . GLU A 1 256 ? 7.262 2.940 -7.272 1.00 85.00 256 GLU A CA 1
ATOM 2000 C C . GLU A 1 256 ? 6.301 3.255 -6.118 1.00 85.00 256 GLU A C 1
ATOM 2002 O O . GLU A 1 256 ? 6.025 4.416 -5.814 1.00 85.00 256 GLU A O 1
ATOM 2007 N N . ILE A 1 257 ? 5.830 2.215 -5.428 1.00 85.12 257 ILE A N 1
ATOM 2008 C CA . ILE A 1 257 ? 5.133 2.362 -4.149 1.00 85.12 257 ILE A CA 1
ATOM 2009 C C . ILE A 1 257 ? 6.106 2.852 -3.074 1.00 85.12 257 ILE A C 1
ATOM 2011 O O . ILE A 1 257 ? 7.126 2.217 -2.802 1.00 85.12 257 ILE A O 1
ATOM 2015 N N . GLY A 1 258 ? 5.737 3.949 -2.417 1.00 89.44 258 GLY A N 1
ATOM 2016 C CA . GLY A 1 258 ? 6.497 4.581 -1.352 1.00 89.44 258 GLY A CA 1
ATOM 2017 C C . GLY A 1 258 ? 5.750 4.542 -0.023 1.00 89.44 258 GLY A C 1
ATOM 2018 O O . GLY A 1 258 ? 5.590 3.485 0.597 1.00 89.44 258 GLY A O 1
ATOM 2019 N N . ILE A 1 259 ? 5.362 5.722 0.456 1.00 93.75 259 ILE A N 1
ATOM 2020 C CA . ILE A 1 259 ? 4.842 5.944 1.806 1.00 93.75 259 ILE A CA 1
ATOM 2021 C C . ILE A 1 259 ? 3.311 5.932 1.873 1.00 93.75 259 ILE A C 1
ATOM 2023 O O . ILE A 1 259 ? 2.761 5.650 2.942 1.00 93.75 259 ILE A O 1
ATOM 2027 N N . LEU A 1 260 ? 2.605 6.199 0.766 1.00 95.50 260 LEU A N 1
ATOM 2028 C CA . LEU A 1 260 ? 1.144 6.343 0.775 1.00 95.50 260 LEU A CA 1
ATOM 2029 C C . LEU A 1 260 ? 0.419 5.074 1.251 1.00 95.50 260 LEU A C 1
ATOM 2031 O O . LEU A 1 260 ? -0.444 5.197 2.127 1.00 95.50 260 LEU A O 1
ATOM 2035 N N . PRO A 1 261 ? 0.765 3.857 0.786 1.00 93.56 261 PRO A N 1
ATOM 2036 C CA . PRO A 1 261 ? 0.075 2.650 1.241 1.00 93.56 261 PRO A CA 1
ATOM 2037 C C . PRO A 1 261 ? 0.353 2.347 2.706 1.00 93.56 261 PRO A C 1
ATOM 2039 O O . PRO A 1 261 ? -0.515 1.842 3.413 1.00 93.56 261 PRO A O 1
ATOM 2042 N N . VAL A 1 262 ? 1.556 2.680 3.182 1.00 95.00 262 VAL A N 1
ATOM 2043 C CA . VAL A 1 262 ? 1.932 2.483 4.583 1.00 95.00 262 VAL A CA 1
ATOM 2044 C C . VAL A 1 262 ? 1.125 3.410 5.486 1.00 95.00 262 VAL A C 1
ATOM 2046 O O . VAL A 1 262 ? 0.556 2.952 6.474 1.00 95.00 262 VAL A O 1
ATOM 2049 N N . LEU A 1 263 ? 1.016 4.692 5.128 1.00 97.31 263 LEU A N 1
ATOM 2050 C CA . LEU A 1 263 ? 0.162 5.647 5.835 1.00 97.31 263 LEU A CA 1
ATOM 2051 C C . LEU A 1 263 ? -1.290 5.172 5.859 1.00 97.31 263 LEU A C 1
ATOM 2053 O O . LEU A 1 263 ? -1.885 5.093 6.931 1.00 97.31 263 LEU A O 1
ATOM 2057 N N . TYR A 1 264 ? -1.834 4.786 4.704 1.00 96.56 264 TYR A N 1
ATOM 2058 C CA . TYR A 1 264 ? -3.185 4.242 4.620 1.00 96.56 264 TYR A CA 1
ATOM 2059 C C . TYR A 1 264 ? -3.380 3.044 5.559 1.00 96.56 264 TYR A C 1
ATOM 2061 O O . TYR A 1 264 ? -4.328 3.025 6.340 1.00 96.56 264 TYR A O 1
ATOM 2069 N N . ILE A 1 265 ? -2.458 2.079 5.540 1.00 94.81 265 ILE A N 1
ATOM 2070 C CA . ILE A 1 265 ? -2.493 0.902 6.410 1.00 94.81 265 ILE A CA 1
ATOM 2071 C C . ILE A 1 265 ? -2.498 1.301 7.892 1.00 94.81 265 ILE A C 1
ATOM 2073 O O . ILE A 1 265 ? -3.318 0.791 8.658 1.00 94.81 265 ILE A O 1
ATOM 2077 N N . ILE A 1 266 ? -1.607 2.209 8.300 1.00 97.25 266 ILE A N 1
ATOM 2078 C CA . ILE A 1 266 ? -1.520 2.673 9.690 1.00 97.25 266 ILE A CA 1
ATOM 2079 C C . ILE A 1 266 ? -2.841 3.315 10.108 1.00 97.25 266 ILE A C 1
ATOM 2081 O O . ILE A 1 266 ? -3.380 2.958 11.152 1.00 97.25 266 ILE A O 1
ATOM 2085 N N . GLY A 1 267 ? -3.386 4.222 9.296 1.00 97.19 267 GLY A N 1
ATOM 2086 C CA . GLY A 1 267 ? -4.654 4.885 9.596 1.00 97.19 267 GLY A CA 1
ATOM 2087 C C . GLY A 1 267 ? -5.834 3.912 9.634 1.00 97.19 267 GLY A C 1
ATOM 2088 O O . GLY A 1 267 ? -6.677 3.988 10.526 1.00 97.19 267 GLY A O 1
ATOM 2089 N N . ALA A 1 268 ? -5.881 2.960 8.702 1.00 95.56 268 ALA A N 1
ATOM 2090 C CA . ALA A 1 268 ? -6.956 1.982 8.628 1.00 95.56 268 ALA A CA 1
ATOM 2091 C C . ALA A 1 268 ? -6.938 1.023 9.828 1.00 95.56 268 ALA A C 1
ATOM 2093 O O . ALA A 1 268 ? -7.996 0.695 10.358 1.00 95.56 268 ALA A O 1
ATOM 2094 N N . LYS A 1 269 ? -5.754 0.586 10.281 1.00 94.62 269 LYS A N 1
ATOM 2095 C CA . LYS A 1 269 ? -5.622 -0.505 11.264 1.00 94.62 269 LYS A CA 1
ATOM 2096 C C . LYS A 1 269 ? -5.304 -0.060 12.688 1.00 94.62 269 LYS A C 1
ATOM 2098 O O . LYS A 1 269 ? -5.713 -0.736 13.626 1.00 94.62 269 LYS A O 1
ATOM 2103 N N . CYS A 1 270 ? -4.647 1.081 12.883 1.00 96.31 270 CYS A N 1
ATOM 2104 C CA . CYS A 1 270 ? -4.509 1.676 14.208 1.00 96.31 270 CYS A CA 1
ATOM 2105 C C . CYS A 1 270 ? -5.763 2.486 14.534 1.00 96.31 270 CYS A C 1
ATOM 2107 O O . CYS A 1 270 ? -6.009 3.515 13.914 1.00 96.31 270 CYS A O 1
ATOM 2109 N N . ARG A 1 271 ? -6.537 2.053 15.531 1.00 95.00 271 ARG A N 1
ATOM 2110 C CA . ARG A 1 271 ? -7.796 2.699 15.946 1.00 95.00 271 ARG A CA 1
ATOM 2111 C C . ARG A 1 271 ? -7.620 3.835 16.949 1.00 95.00 271 ARG A C 1
ATOM 2113 O O . ARG A 1 271 ? -8.592 4.389 17.450 1.00 95.00 271 ARG A O 1
ATOM 2120 N N . HIS A 1 272 ? -6.378 4.212 17.242 1.00 95.50 272 HIS A N 1
ATOM 2121 C CA . HIS A 1 272 ? -6.091 5.284 18.181 1.00 95.50 272 HIS A CA 1
ATOM 2122 C C . HIS A 1 272 ? -6.419 6.651 17.579 1.00 95.50 272 HIS A C 1
ATOM 2124 O O . HIS A 1 272 ? -5.854 7.036 16.550 1.00 95.50 272 HIS A O 1
ATOM 2130 N N . PHE A 1 273 ? -7.257 7.414 18.287 1.00 93.62 273 PHE A N 1
ATOM 2131 C CA . PHE A 1 273 ? -7.795 8.695 17.831 1.00 93.62 273 PHE A CA 1
ATOM 2132 C C . PHE A 1 273 ? -6.730 9.623 17.225 1.00 93.62 273 PHE A C 1
ATOM 2134 O O . PHE A 1 273 ? -6.833 10.025 16.068 1.00 93.62 273 PHE A O 1
ATOM 2141 N N . LEU A 1 274 ? -5.663 9.922 17.977 1.00 94.62 274 LEU A N 1
ATOM 2142 C CA . LEU A 1 274 ? -4.635 10.874 17.531 1.00 94.62 274 LEU A CA 1
ATOM 2143 C C . LEU A 1 274 ? -3.831 10.368 16.327 1.00 94.62 274 LEU A C 1
ATOM 2145 O O . LEU A 1 274 ? -3.488 11.155 15.452 1.00 94.62 274 LEU A O 1
ATOM 2149 N N . ILE A 1 275 ? -3.569 9.059 16.262 1.00 97.12 275 ILE A N 1
ATOM 2150 C CA . ILE A 1 275 ? -2.740 8.466 15.203 1.00 97.12 275 ILE A CA 1
ATOM 2151 C C . ILE A 1 275 ? -3.456 8.574 13.865 1.00 97.12 275 ILE A C 1
ATOM 2153 O O . ILE A 1 275 ? -2.870 8.993 12.871 1.00 97.12 275 ILE A O 1
ATOM 2157 N N . ARG A 1 276 ? -4.752 8.262 13.854 1.00 96.81 276 ARG A N 1
ATOM 2158 C CA . ARG A 1 276 ? -5.577 8.363 12.655 1.00 96.81 276 ARG A CA 1
ATOM 2159 C C . ARG A 1 276 ? -5.665 9.787 12.119 1.00 96.81 276 ARG A C 1
ATOM 2161 O O . ARG A 1 276 ? -5.619 9.956 10.904 1.00 96.81 276 ARG A O 1
ATOM 2168 N N . ARG A 1 277 ? -5.764 10.807 12.985 1.00 96.50 277 ARG A N 1
ATOM 2169 C CA . ARG A 1 277 ? -5.822 12.209 12.519 1.00 96.50 277 ARG A CA 1
ATOM 2170 C C . ARG A 1 277 ? -4.479 12.664 11.986 1.00 96.50 277 ARG A C 1
ATOM 2172 O O . ARG A 1 277 ? -4.437 13.254 10.919 1.00 96.50 277 ARG A O 1
ATOM 2179 N N . GLU A 1 278 ? -3.392 12.317 12.672 1.00 97.56 278 GLU A N 1
ATOM 2180 C CA . GLU A 1 278 ? -2.046 12.654 12.211 1.00 97.56 278 GLU A CA 1
ATOM 2181 C C . GLU A 1 278 ? -1.762 12.046 10.831 1.00 97.56 278 GLU A C 1
ATOM 2183 O O . GLU A 1 278 ? -1.326 12.749 9.922 1.00 97.56 278 GLU A O 1
ATOM 2188 N N . VAL A 1 279 ? -2.086 10.765 10.636 1.00 98.12 279 VAL A N 1
ATOM 2189 C CA . VAL A 1 279 ? -1.955 10.087 9.338 1.00 98.12 279 VAL A CA 1
ATOM 2190 C C . VAL A 1 279 ? -2.845 10.722 8.270 1.00 98.12 279 VAL A C 1
ATOM 2192 O O . VAL A 1 279 ? -2.376 10.968 7.158 1.00 98.12 279 VAL A O 1
ATOM 2195 N N . LEU A 1 280 ? -4.113 10.999 8.590 1.00 97.88 280 LEU A N 1
ATOM 2196 C CA . LEU A 1 280 ? -5.043 11.646 7.663 1.00 97.88 280 LEU A CA 1
ATOM 2197 C C . LEU A 1 280 ? -4.536 13.029 7.240 1.00 97.88 280 LEU A C 1
ATOM 2199 O O . LEU A 1 280 ? -4.560 13.360 6.055 1.00 97.88 280 LEU A O 1
ATOM 2203 N N . ASP A 1 281 ? -4.025 13.811 8.185 1.00 96.62 281 ASP A N 1
ATOM 2204 C CA . ASP A 1 281 ? -3.464 15.129 7.919 1.00 96.62 281 ASP A CA 1
ATOM 2205 C C . ASP A 1 281 ? -2.196 15.034 7.062 1.00 96.62 281 ASP A C 1
ATOM 2207 O O . ASP A 1 281 ? -2.011 15.856 6.165 1.00 96.62 281 ASP A O 1
ATOM 2211 N N . ILE A 1 282 ? -1.333 14.034 7.289 1.00 96.06 282 ILE A N 1
ATOM 2212 C CA . ILE A 1 282 ? -0.178 13.771 6.419 1.00 96.06 282 ILE A CA 1
ATOM 2213 C C . ILE A 1 282 ? -0.653 13.497 4.989 1.00 96.06 282 ILE A C 1
ATOM 2215 O O . ILE A 1 282 ? -0.203 14.182 4.072 1.00 96.06 282 ILE A O 1
ATOM 2219 N N . LEU A 1 283 ? -1.584 12.555 4.799 1.00 96.25 283 LEU A N 1
ATOM 2220 C CA . LEU A 1 283 ? -2.104 12.189 3.476 1.00 96.25 283 LEU A CA 1
ATOM 2221 C C . LEU A 1 283 ? -2.730 13.387 2.748 1.00 96.25 283 LEU A C 1
ATOM 2223 O O . LEU A 1 283 ? -2.469 13.577 1.564 1.00 96.25 283 LEU A O 1
ATOM 2227 N N . ARG A 1 284 ? -3.497 14.228 3.453 1.00 94.88 284 ARG A N 1
ATOM 2228 C CA . ARG A 1 284 ? -4.132 15.435 2.890 1.00 94.88 284 ARG A CA 1
ATOM 2229 C C . ARG A 1 284 ? -3.141 16.497 2.431 1.00 94.88 284 ARG A C 1
ATOM 2231 O O . ARG A 1 284 ? -3.433 17.229 1.491 1.00 94.88 284 ARG A O 1
ATOM 2238 N N . ARG A 1 285 ? -1.995 16.616 3.107 1.00 91.38 285 ARG A N 1
ATOM 2239 C CA . ARG A 1 285 ? -0.941 17.563 2.715 1.00 91.38 285 ARG A CA 1
ATOM 2240 C C . ARG A 1 285 ? -0.156 17.091 1.497 1.00 91.38 285 ARG A C 1
ATOM 2242 O O . ARG A 1 285 ? 0.427 17.919 0.805 1.00 91.38 285 ARG A O 1
ATOM 2249 N N . GLN A 1 286 ? -0.138 15.785 1.232 1.00 89.44 286 GLN A N 1
ATOM 2250 C CA . GLN A 1 286 ? 0.560 15.249 0.072 1.00 89.44 286 GLN A CA 1
ATOM 2251 C C . GLN A 1 286 ? -0.240 15.502 -1.208 1.00 89.44 286 GLN A C 1
ATOM 2253 O O . GLN A 1 286 ? -1.442 15.249 -1.271 1.00 89.44 286 GLN A O 1
ATOM 2258 N N . ASN A 1 287 ? 0.458 15.915 -2.262 1.00 89.38 287 ASN A N 1
ATOM 2259 C CA . ASN A 1 287 ? -0.069 15.984 -3.622 1.00 89.38 287 ASN A CA 1
ATOM 2260 C C . ASN A 1 287 ? 0.690 14.988 -4.507 1.00 89.38 287 ASN A C 1
ATOM 2262 O O . ASN A 1 287 ? 1.412 15.369 -5.425 1.00 89.38 287 ASN A O 1
ATOM 2266 N N . THR A 1 288 ? 0.618 13.705 -4.154 1.00 91.31 288 THR A N 1
ATOM 2267 C CA . THR A 1 288 ? 1.483 12.675 -4.734 1.00 91.31 288 THR A CA 1
ATOM 2268 C C . THR A 1 288 ? 0.676 11.477 -5.222 1.00 91.31 288 THR A C 1
ATOM 2270 O O . THR A 1 288 ? -0.385 11.133 -4.685 1.00 91.31 288 THR A O 1
ATOM 2273 N N . ARG A 1 289 ? 1.180 10.839 -6.280 1.00 92.44 289 ARG A N 1
ATOM 2274 C CA . ARG A 1 289 ? 0.695 9.553 -6.780 1.00 92.44 289 ARG A CA 1
ATOM 2275 C C . ARG A 1 289 ? 1.852 8.555 -6.853 1.00 92.44 289 ARG A C 1
ATOM 2277 O O . ARG A 1 289 ? 2.857 8.819 -7.506 1.00 92.44 289 ARG A O 1
ATOM 2284 N N . GLU A 1 290 ? 1.686 7.418 -6.193 1.00 93.06 290 GLU A N 1
ATOM 2285 C CA . GLU A 1 290 ? 2.632 6.302 -6.124 1.00 93.06 290 GLU A CA 1
ATOM 2286 C C . GLU A 1 290 ? 2.008 5.081 -6.812 1.00 93.06 290 GLU A C 1
ATOM 2288 O O . GLU A 1 290 ? 1.165 4.391 -6.236 1.00 93.06 290 GLU A O 1
ATOM 2293 N N . ALA A 1 291 ? 2.358 4.835 -8.075 1.00 90.69 291 ALA A N 1
ATOM 2294 C CA . ALA A 1 291 ? 1.642 3.894 -8.938 1.00 90.69 291 ALA A CA 1
ATOM 2295 C C . ALA A 1 291 ? 0.117 4.174 -8.933 1.00 90.69 291 ALA A C 1
ATOM 2297 O O . ALA A 1 291 ? -0.318 5.284 -9.255 1.00 90.69 291 ALA A O 1
ATOM 2298 N N . ALA A 1 292 ? -0.703 3.192 -8.545 1.00 89.75 292 ALA A N 1
ATOM 2299 C CA . ALA A 1 292 ? -2.154 3.335 -8.400 1.00 89.75 292 ALA A CA 1
ATOM 2300 C C . ALA A 1 292 ? -2.577 4.196 -7.194 1.00 89.75 292 ALA A C 1
ATOM 2302 O O . ALA A 1 292 ? -3.703 4.693 -7.140 1.00 89.75 292 ALA A O 1
ATOM 2303 N N . TRP A 1 293 ? -1.696 4.388 -6.210 1.00 92.62 293 TRP A N 1
ATOM 2304 C CA . TRP A 1 293 ? -2.034 5.076 -4.971 1.00 92.62 293 TRP A CA 1
ATOM 2305 C C . TRP A 1 293 ? -2.016 6.580 -5.148 1.00 92.62 293 TRP A C 1
ATOM 2307 O O . TRP A 1 293 ? -0.992 7.170 -5.467 1.00 92.62 293 TRP A O 1
ATOM 2317 N N . ASN A 1 294 ? -3.146 7.219 -4.883 1.00 93.38 294 ASN A N 1
ATOM 2318 C CA . ASN A 1 294 ? -3.276 8.666 -4.891 1.00 93.38 294 ASN A CA 1
ATOM 2319 C C . ASN A 1 294 ? -3.527 9.169 -3.466 1.00 93.38 294 ASN A C 1
ATOM 2321 O O . ASN A 1 294 ? -4.410 8.646 -2.782 1.00 93.38 294 ASN A O 1
ATOM 2325 N N . SER A 1 295 ? -2.776 10.184 -3.032 1.00 94.81 295 SER A N 1
ATOM 2326 C CA . SER A 1 295 ? -2.847 10.704 -1.661 1.00 94.81 295 SER A CA 1
ATOM 2327 C C . SER A 1 295 ? -4.248 11.189 -1.274 1.00 94.81 295 SER A C 1
ATOM 2329 O O . SER A 1 295 ? -4.736 10.845 -0.198 1.00 94.81 295 SER A O 1
ATOM 2331 N N . ALA A 1 296 ? -4.934 11.909 -2.169 1.00 94.50 296 ALA A N 1
ATOM 2332 C CA . ALA A 1 296 ? -6.289 12.409 -1.937 1.00 94.50 296 ALA A CA 1
ATOM 2333 C C . ALA A 1 296 ? -7.317 11.270 -1.854 1.00 94.50 296 ALA A C 1
ATOM 2335 O O . ALA A 1 296 ? -8.166 11.272 -0.964 1.00 94.50 296 ALA A O 1
ATOM 2336 N N . CYS A 1 297 ? -7.202 10.258 -2.720 1.00 94.94 297 CYS A N 1
ATOM 2337 C CA . CYS A 1 297 ? -8.060 9.073 -2.656 1.00 94.94 297 CYS A CA 1
ATOM 2338 C C . CYS A 1 297 ? -7.853 8.312 -1.338 1.00 94.94 297 CYS A C 1
ATOM 2340 O O . CYS A 1 297 ? -8.820 8.017 -0.640 1.00 94.94 297 CYS A O 1
ATOM 2342 N N . ALA A 1 298 ? -6.598 8.057 -0.956 1.00 96.44 298 ALA A N 1
ATOM 2343 C CA . ALA A 1 298 ? -6.266 7.383 0.297 1.00 96.44 298 ALA A CA 1
ATOM 2344 C C . ALA A 1 298 ? -6.767 8.166 1.524 1.00 96.44 298 ALA A C 1
ATOM 2346 O O . ALA A 1 298 ? -7.316 7.567 2.447 1.00 96.44 298 ALA A O 1
ATOM 2347 N N . ALA A 1 299 ? -6.638 9.498 1.518 1.00 97.44 299 ALA A N 1
ATOM 2348 C CA . ALA A 1 299 ? -7.182 10.362 2.563 1.00 97.44 299 ALA A CA 1
ATOM 2349 C C . ALA A 1 299 ? -8.712 10.268 2.645 1.00 97.44 299 ALA A C 1
ATOM 2351 O O . ALA A 1 299 ? -9.255 10.132 3.740 1.00 97.44 299 ALA A O 1
ATOM 2352 N N . ARG A 1 300 ? -9.409 10.300 1.500 1.00 97.12 300 ARG A N 1
ATOM 2353 C CA . ARG A 1 300 ? -10.875 10.228 1.447 1.00 97.12 300 ARG A CA 1
ATOM 2354 C C . ARG A 1 300 ? -11.407 8.897 1.974 1.00 97.12 300 ARG A C 1
ATOM 2356 O O . ARG A 1 300 ? -12.380 8.897 2.728 1.00 97.12 300 ARG A O 1
ATOM 2363 N N . ILE A 1 301 ? -10.765 7.787 1.605 1.00 97.06 301 ILE A N 1
ATOM 2364 C CA . ILE A 1 301 ? -11.099 6.458 2.131 1.00 97.06 301 ILE A CA 1
ATOM 2365 C C . ILE A 1 301 ? -10.803 6.386 3.628 1.00 97.06 301 ILE A C 1
ATOM 2367 O O . ILE A 1 301 ? -11.640 5.910 4.388 1.00 97.06 301 ILE A O 1
ATOM 2371 N N . LEU A 1 302 ? -9.644 6.874 4.079 1.00 97.44 302 LEU A N 1
ATOM 2372 C CA . LEU A 1 302 ? -9.296 6.842 5.498 1.00 97.44 302 LEU A CA 1
ATOM 2373 C C . LEU A 1 302 ? -10.279 7.658 6.349 1.00 97.44 302 LEU A C 1
ATOM 2375 O O . LEU A 1 302 ? -10.698 7.196 7.406 1.00 97.44 302 LEU A O 1
ATOM 2379 N N . GLU A 1 303 ? -10.681 8.840 5.886 1.00 96.69 303 GLU A N 1
ATOM 2380 C CA . GLU A 1 303 ? -11.740 9.627 6.523 1.00 96.69 303 GLU A CA 1
ATOM 2381 C C . GLU A 1 303 ? -13.036 8.824 6.637 1.00 96.69 303 GLU A C 1
ATOM 2383 O O . GLU A 1 303 ? -13.652 8.789 7.699 1.00 96.69 303 GLU A O 1
ATOM 2388 N N . ARG A 1 304 ? -13.405 8.097 5.582 1.00 96.44 304 ARG A N 1
ATOM 2389 C CA . ARG A 1 304 ? -14.602 7.265 5.601 1.00 96.44 304 ARG A CA 1
ATOM 2390 C C . ARG A 1 304 ? -14.498 6.082 6.570 1.00 96.44 304 ARG A C 1
ATOM 2392 O O . ARG A 1 304 ? -15.450 5.808 7.294 1.00 96.44 304 ARG A O 1
ATOM 2399 N N . ILE A 1 305 ? -13.338 5.427 6.648 1.00 96.44 305 ILE A N 1
ATOM 2400 C CA . ILE A 1 305 ? -13.059 4.389 7.656 1.00 96.44 305 ILE A CA 1
ATOM 2401 C C . ILE A 1 305 ? -13.246 4.964 9.066 1.00 96.44 305 ILE A C 1
ATOM 2403 O O . ILE A 1 305 ? -13.905 4.350 9.900 1.00 96.44 305 ILE A O 1
ATOM 2407 N N . ILE A 1 306 ? -12.699 6.156 9.321 1.00 95.12 306 ILE A N 1
ATOM 2408 C CA . ILE A 1 306 ? -12.828 6.858 10.603 1.00 95.12 306 ILE A CA 1
ATOM 2409 C C . ILE A 1 306 ? -14.304 7.112 10.936 1.00 95.12 306 ILE A C 1
ATOM 2411 O O . ILE A 1 306 ? -14.740 6.773 12.032 1.00 95.12 306 ILE A O 1
ATOM 2415 N N . GLU A 1 307 ? -15.084 7.654 9.997 1.00 93.19 307 GLU A N 1
ATOM 2416 C CA . GLU A 1 307 ? -16.519 7.913 10.182 1.00 93.19 307 GLU A CA 1
ATOM 2417 C C . GLU A 1 307 ? -17.320 6.649 10.519 1.00 93.19 307 GLU A C 1
ATOM 2419 O O . GLU A 1 307 ? -18.232 6.699 11.348 1.00 93.19 307 GLU A O 1
ATOM 2424 N N . ILE A 1 308 ? -17.012 5.532 9.853 1.00 93.25 308 ILE A N 1
ATOM 2425 C CA . ILE A 1 308 ? -17.708 4.257 10.043 1.00 93.25 308 ILE A CA 1
ATOM 2426 C C . ILE A 1 308 ? -17.379 3.673 11.418 1.00 93.25 308 ILE A C 1
ATOM 2428 O O . ILE A 1 308 ? -18.286 3.355 12.186 1.00 93.25 308 ILE A O 1
ATOM 2432 N N . GLU A 1 309 ? -16.091 3.529 11.732 1.00 94.31 309 GLU A N 1
ATOM 2433 C CA . GLU A 1 309 ? -15.667 2.804 12.930 1.00 94.31 309 GLU A CA 1
ATOM 2434 C C . GLU A 1 309 ? -15.867 3.604 14.216 1.00 94.31 309 GLU A C 1
ATOM 2436 O O . GLU A 1 309 ? -16.193 3.037 15.254 1.00 94.31 309 GLU A O 1
ATOM 2441 N N . GLU A 1 310 ? -15.682 4.922 14.161 1.00 89.94 310 GLU A N 1
ATOM 2442 C CA . GLU A 1 310 ? -15.809 5.787 15.338 1.00 89.94 310 GLU A CA 1
ATOM 2443 C C . GLU A 1 310 ? -17.237 6.305 15.526 1.00 89.94 310 GLU A C 1
ATOM 2445 O O . GLU A 1 310 ? -17.497 7.064 16.456 1.00 89.94 310 GLU A O 1
ATOM 2450 N N . GLY A 1 311 ? -18.160 5.879 14.655 1.00 73.69 311 GLY A N 1
ATOM 2451 C CA . GLY A 1 311 ? -19.569 6.230 14.699 1.00 73.69 311 GLY A CA 1
ATOM 2452 C C . GLY A 1 311 ? -19.766 7.728 14.524 1.00 73.69 311 GLY A C 1
ATOM 2453 O O . GLY A 1 311 ? -19.915 8.425 15.519 1.00 73.69 311 GLY A O 1
ATOM 2454 N N . GLY A 1 312 ? -19.756 8.199 13.267 1.00 59.12 312 GLY A N 1
ATOM 2455 C CA . GLY A 1 312 ? -20.032 9.573 12.819 1.00 59.12 312 GLY A CA 1
ATOM 2456 C C . GLY A 1 312 ? -20.374 10.541 13.948 1.00 59.12 312 GLY A C 1
ATOM 2457 O O . GLY A 1 312 ? -21.550 10.775 14.226 1.00 59.12 312 GLY A O 1
ATOM 2458 N N . CYS A 1 313 ? -19.345 11.044 14.637 1.00 43.66 313 CYS A N 1
ATOM 2459 C CA . CYS A 1 313 ? -19.502 11.848 15.843 1.00 43.66 313 CYS A CA 1
ATOM 2460 C C . CYS A 1 313 ? -20.100 13.214 15.488 1.00 43.66 313 CYS A C 1
ATOM 2462 O O . CYS A 1 313 ? -19.403 14.213 15.320 1.00 43.66 313 CYS A O 1
ATOM 2464 N N . GLY A 1 314 ? -21.424 13.253 15.368 1.00 41.31 314 GLY A N 1
ATOM 2465 C CA . GLY A 1 314 ? -22.205 14.471 15.426 1.00 41.31 314 GLY A CA 1
ATOM 2466 C C . GLY A 1 314 ? -22.207 14.992 16.858 1.00 41.31 314 GLY A C 1
ATOM 2467 O O . GLY A 1 314 ? -23.009 14.539 17.663 1.00 41.31 314 GLY A O 1
ATOM 2468 N N . GLY A 1 315 ? -21.325 15.954 17.136 1.00 44.50 315 GLY A N 1
ATOM 2469 C CA . GLY A 1 315 ? -21.387 16.853 18.293 1.00 44.50 315 GLY A CA 1
ATOM 2470 C C . GLY A 1 315 ? -21.017 16.246 19.655 1.00 44.50 315 GLY A C 1
ATOM 2471 O O . GLY A 1 315 ? -21.763 15.460 20.223 1.00 44.50 315 GLY A O 1
ATOM 2472 N N . ASP A 1 316 ? -19.900 16.713 20.219 1.00 47.72 316 ASP A N 1
ATOM 2473 C CA . ASP A 1 316 ? -19.566 16.700 21.658 1.00 47.72 316 ASP A CA 1
ATOM 2474 C C . ASP A 1 316 ? -19.381 15.357 22.397 1.00 47.72 316 ASP A C 1
ATOM 2476 O O . ASP A 1 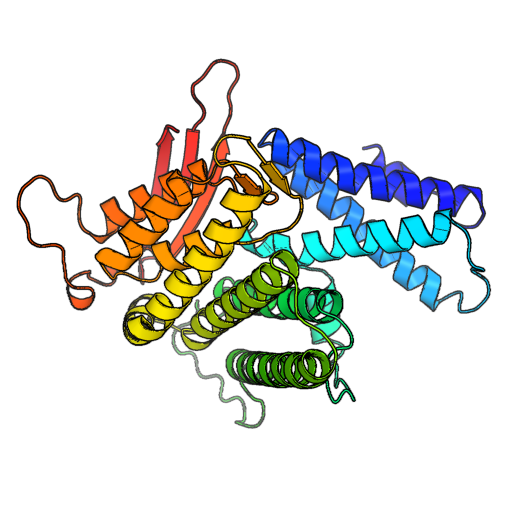316 ? -19.448 15.317 23.627 1.00 47.72 316 ASP A O 1
ATOM 2480 N N . ILE A 1 317 ? -19.041 14.264 21.710 1.00 53.62 317 ILE A N 1
ATOM 2481 C CA . ILE A 1 317 ? -18.697 12.995 22.376 1.00 53.62 317 ILE A CA 1
ATOM 2482 C C . ILE A 1 317 ? -17.173 12.823 22.415 1.00 53.62 317 ILE A C 1
ATOM 2484 O O . ILE A 1 317 ? -16.487 12.965 21.403 1.00 53.62 317 ILE A O 1
ATOM 2488 N N . VAL A 1 318 ? -16.644 12.553 23.614 1.00 62.41 318 VAL A N 1
ATOM 2489 C CA . VAL A 1 318 ? -15.249 12.145 23.845 1.00 62.41 318 VAL A CA 1
ATOM 2490 C C . VAL A 1 318 ? -14.904 11.039 22.845 1.00 62.41 318 VAL A C 1
ATOM 2492 O O . VAL A 1 318 ? -15.673 10.086 22.744 1.00 62.41 318 VAL A O 1
ATOM 2495 N N . PRO A 1 319 ? -13.800 11.151 22.091 1.00 64.44 319 PRO A N 1
ATOM 2496 C CA . PRO A 1 319 ? -13.490 10.157 21.079 1.00 64.44 319 PRO A CA 1
ATOM 2497 C C . PRO A 1 319 ? -13.381 8.763 21.700 1.00 64.44 319 PRO A C 1
ATOM 2499 O O . PRO A 1 319 ? -12.777 8.649 22.774 1.00 64.44 319 PRO A O 1
ATOM 2502 N N . PRO A 1 320 ? -13.935 7.725 21.046 1.00 66.81 320 PRO A N 1
ATOM 2503 C CA . PRO A 1 320 ? -13.940 6.390 21.614 1.00 66.81 320 PRO A CA 1
ATOM 2504 C C . PRO A 1 320 ? -12.505 5.926 21.859 1.00 66.81 320 PRO A C 1
ATOM 2506 O O . PRO A 1 320 ? -11.613 6.123 21.022 1.00 66.81 320 PRO A O 1
ATOM 2509 N N . ILE A 1 321 ? -12.269 5.306 23.015 1.00 80.44 321 ILE A N 1
ATOM 2510 C CA . ILE A 1 321 ? -11.027 4.551 23.213 1.00 80.44 321 ILE A CA 1
ATOM 2511 C C . ILE A 1 321 ? -11.063 3.312 22.308 1.00 80.44 321 ILE A C 1
ATOM 2513 O O . ILE A 1 321 ? -12.134 2.823 21.962 1.00 80.44 321 ILE A O 1
ATOM 2517 N N . MET A 1 322 ? -9.901 2.793 21.899 1.00 86.06 322 MET A N 1
ATOM 2518 C CA . MET A 1 322 ? -9.831 1.702 20.906 1.00 86.06 322 MET A CA 1
ATOM 2519 C C . MET A 1 322 ? -10.717 0.498 21.280 1.00 86.06 322 MET A C 1
ATOM 2521 O O . MET A 1 322 ? -11.417 -0.041 20.424 1.00 86.06 322 MET A O 1
ATOM 2525 N N . ASP A 1 323 ? -10.755 0.148 22.569 1.00 83.50 323 ASP A N 1
ATOM 2526 C CA . ASP A 1 323 ? -11.528 -0.975 23.114 1.00 83.50 323 ASP A CA 1
ATOM 2527 C C . ASP A 1 323 ? -13.056 -0.776 23.046 1.00 83.50 323 ASP A C 1
ATOM 2529 O O . ASP A 1 323 ? -13.806 -1.747 23.148 1.00 83.50 323 ASP A O 1
ATOM 2533 N N . GLU A 1 324 ? -13.537 0.458 22.860 1.00 86.88 324 GLU A N 1
ATOM 2534 C CA . GLU A 1 324 ? -14.967 0.769 22.701 1.00 86.88 324 GLU A CA 1
ATOM 2535 C C . GLU A 1 324 ? -15.463 0.546 21.267 1.00 86.88 324 GLU A C 1
ATOM 2537 O O . GLU A 1 324 ? -16.665 0.372 21.061 1.00 86.88 324 GLU A O 1
ATOM 2542 N N . ILE A 1 325 ? -14.563 0.505 20.276 1.00 90.38 325 ILE A N 1
ATOM 2543 C CA . ILE A 1 325 ? -14.924 0.177 18.893 1.00 90.38 325 ILE A CA 1
ATOM 2544 C C . ILE A 1 325 ? -15.167 -1.329 18.811 1.00 90.38 325 ILE A C 1
ATOM 2546 O O . ILE A 1 325 ? -14.224 -2.133 18.780 1.00 90.38 325 ILE A O 1
ATOM 2550 N N . ALA A 1 326 ? -16.442 -1.714 18.767 1.00 90.00 326 ALA A N 1
ATOM 2551 C CA . ALA A 1 326 ? -16.843 -3.111 18.763 1.00 90.00 326 ALA A CA 1
ATOM 2552 C C . ALA A 1 326 ? -16.328 -3.840 17.514 1.00 90.00 326 ALA A C 1
ATOM 2554 O O . ALA A 1 326 ? -16.242 -3.255 16.438 1.00 90.00 326 ALA A O 1
ATOM 2555 N N . ALA A 1 327 ? -16.039 -5.142 17.630 1.00 89.56 327 ALA A N 1
ATOM 2556 C CA . ALA A 1 327 ? -15.503 -5.939 16.522 1.00 89.56 327 ALA A CA 1
ATOM 2557 C C . ALA A 1 327 ? -16.337 -5.798 15.234 1.00 89.56 327 ALA A C 1
ATOM 2559 O O . ALA A 1 327 ? -15.792 -5.497 14.183 1.00 89.56 327 ALA A O 1
ATOM 2560 N N . TRP A 1 328 ? -17.665 -5.882 15.323 1.00 89.00 328 TRP A N 1
ATOM 2561 C CA . TRP A 1 328 ? -18.573 -5.754 14.175 1.00 89.00 328 TRP A CA 1
ATOM 2562 C C . TRP A 1 328 ? -18.630 -4.344 13.554 1.00 89.00 328 TRP A C 1
ATOM 2564 O O . TRP A 1 328 ? -19.239 -4.178 12.505 1.00 89.00 328 TRP A O 1
ATOM 2574 N N . GLN A 1 329 ? -18.013 -3.332 14.175 1.00 90.94 329 GLN A N 1
ATOM 2575 C CA . GLN A 1 329 ? -17.829 -1.998 13.590 1.00 90.94 329 GLN A CA 1
ATOM 2576 C C . GLN A 1 329 ? -16.481 -1.857 12.880 1.00 90.94 329 GLN A C 1
ATOM 2578 O O . GLN A 1 329 ? -16.296 -0.912 12.121 1.00 90.94 329 GLN A O 1
ATOM 2583 N N . ARG A 1 330 ? -15.531 -2.767 13.123 1.00 92.88 330 ARG A N 1
ATOM 2584 C CA . ARG A 1 330 ? -14.169 -2.698 12.586 1.00 92.88 330 ARG A CA 1
ATOM 2585 C C . ARG A 1 330 ? -14.142 -3.173 11.142 1.00 92.88 330 ARG A C 1
ATOM 2587 O O . ARG A 1 330 ? -14.537 -4.300 10.861 1.00 92.88 330 ARG A O 1
ATOM 2594 N N . ILE A 1 331 ? -13.637 -2.344 10.237 1.00 92.88 331 ILE A N 1
ATOM 2595 C CA . ILE A 1 331 ? -13.457 -2.683 8.827 1.00 92.88 331 ILE A CA 1
ATOM 2596 C C . ILE A 1 331 ? -12.312 -3.686 8.697 1.00 92.88 331 ILE A C 1
ATOM 2598 O O . ILE A 1 331 ? -11.143 -3.394 8.981 1.00 92.88 331 ILE A O 1
ATOM 2602 N N . GLU A 1 332 ? -12.653 -4.881 8.226 1.00 89.12 332 GLU A N 1
ATOM 2603 C CA . GLU A 1 332 ? -11.714 -5.978 8.045 1.00 89.12 332 GLU A CA 1
ATOM 2604 C C . GLU A 1 332 ? -11.024 -5.886 6.684 1.00 89.12 332 GLU A C 1
ATOM 2606 O O . GLU A 1 332 ? -9.806 -5.676 6.616 1.00 89.12 332 GLU A O 1
ATOM 2611 N N . ALA A 1 333 ? -11.789 -5.972 5.597 1.00 88.00 333 ALA A N 1
ATOM 2612 C CA . ALA A 1 333 ? -11.298 -5.816 4.235 1.00 88.00 333 ALA A CA 1
ATOM 2613 C C . ALA A 1 333 ? -11.944 -4.600 3.570 1.00 88.00 333 ALA A C 1
ATOM 2615 O O . ALA A 1 333 ? -13.110 -4.308 3.809 1.00 88.00 333 ALA A O 1
ATOM 2616 N N . LEU A 1 334 ? -11.174 -3.889 2.743 1.00 90.75 334 LEU A N 1
ATOM 2617 C CA . LEU A 1 334 ? -11.656 -2.757 1.962 1.00 90.75 334 LEU A CA 1
ATOM 2618 C C . LEU A 1 334 ? -10.875 -2.670 0.649 1.00 90.75 334 LEU A C 1
ATOM 2620 O O . LEU A 1 334 ? -9.657 -2.854 0.636 1.00 90.75 334 LEU A O 1
ATOM 2624 N N . SER A 1 335 ? -11.581 -2.365 -0.434 1.00 89.75 335 SER A N 1
ATOM 2625 C CA . SER A 1 335 ? -11.030 -2.036 -1.749 1.00 89.75 335 SER A CA 1
ATOM 2626 C C . SER A 1 335 ? -11.804 -0.867 -2.356 1.00 89.75 335 SER A C 1
ATOM 2628 O O . SER A 1 335 ? -12.949 -0.616 -1.975 1.00 89.75 335 SER A O 1
ATOM 2630 N N . TRP A 1 336 ? -11.186 -0.135 -3.282 1.00 91.69 336 TRP A N 1
ATOM 2631 C CA . TRP A 1 336 ? -11.856 0.939 -4.010 1.00 91.69 336 TRP A CA 1
ATOM 2632 C C . TRP A 1 336 ? -11.407 0.995 -5.464 1.00 91.69 336 TRP A C 1
ATOM 2634 O O . TRP A 1 336 ? -10.301 0.577 -5.809 1.00 91.69 336 TRP A O 1
ATOM 2644 N N . LEU A 1 337 ? -12.266 1.565 -6.304 1.00 88.44 337 LEU A N 1
ATOM 2645 C CA . LEU A 1 337 ? -11.979 1.879 -7.696 1.00 88.44 337 LEU A CA 1
ATOM 2646 C C . LEU A 1 337 ? -12.171 3.372 -7.934 1.00 88.44 337 LEU A C 1
ATOM 2648 O O . LEU A 1 337 ? -13.194 3.945 -7.563 1.00 88.44 337 LEU A O 1
ATOM 2652 N N . TYR A 1 338 ? -11.188 3.998 -8.573 1.00 88.00 338 TYR A N 1
ATOM 2653 C CA . TYR A 1 338 ? -11.295 5.378 -9.026 1.00 88.00 338 TYR A CA 1
ATOM 2654 C C . TYR A 1 338 ? -12.082 5.434 -10.338 1.00 88.00 338 TYR A C 1
ATOM 2656 O O . TYR A 1 338 ? -11.731 4.769 -11.314 1.00 88.00 338 TYR A O 1
ATOM 2664 N N . VAL A 1 339 ? -13.156 6.225 -10.363 1.00 85.25 339 VAL A N 1
ATOM 2665 C CA . VAL A 1 339 ? -14.074 6.313 -11.503 1.00 85.25 339 VAL A CA 1
ATOM 2666 C C . VAL A 1 339 ? -14.174 7.756 -11.990 1.00 85.25 339 VAL A C 1
ATOM 2668 O O . VAL A 1 339 ? -14.587 8.661 -11.263 1.00 85.25 339 VAL A O 1
ATOM 2671 N N . VAL A 1 340 ? -13.842 7.954 -13.268 1.00 80.69 340 VAL A N 1
ATOM 2672 C CA . VAL A 1 340 ? -14.014 9.220 -13.996 1.00 80.69 340 VAL A CA 1
ATOM 2673 C C . VAL A 1 340 ? -14.953 8.974 -15.167 1.00 80.69 340 VAL A C 1
ATOM 2675 O O . VAL A 1 340 ? -14.614 8.237 -16.092 1.00 80.69 340 VAL A O 1
ATOM 2678 N N . THR A 1 341 ? -16.134 9.596 -15.154 1.00 71.50 341 THR A N 1
ATOM 2679 C CA . THR A 1 341 ? -17.106 9.482 -16.254 1.00 71.50 341 THR A CA 1
ATOM 2680 C C . THR A 1 341 ? -17.312 10.829 -16.945 1.00 71.50 341 THR A C 1
ATOM 2682 O O . THR A 1 341 ? -18.214 11.605 -16.641 1.00 71.50 341 THR A O 1
ATOM 2685 N N . GLY A 1 342 ? -16.454 11.118 -17.926 1.00 70.12 342 GLY A N 1
ATOM 2686 C CA . GLY A 1 342 ? -16.580 12.311 -18.768 1.00 70.12 342 GLY A CA 1
ATOM 2687 C C . GLY A 1 342 ? -16.437 13.613 -17.975 1.00 70.12 342 GLY A C 1
ATOM 2688 O O . GLY A 1 342 ? -15.377 13.879 -17.421 1.00 70.12 342 GLY A O 1
ATOM 2689 N N . SER A 1 343 ? -17.489 14.438 -17.953 1.00 62.81 343 SER A N 1
ATOM 2690 C CA . SER A 1 343 ? -17.516 15.732 -17.252 1.00 62.81 343 SER A CA 1
ATOM 2691 C C . SER A 1 343 ? -18.025 15.654 -15.805 1.00 62.81 343 SER A C 1
ATOM 2693 O O . SER A 1 343 ? -18.301 16.697 -15.212 1.00 62.81 343 SER A O 1
ATOM 2695 N N . SER A 1 344 ? -18.239 14.456 -15.253 1.00 74.19 344 SER A N 1
ATOM 2696 C CA . SER A 1 344 ? -18.673 14.291 -13.863 1.00 74.19 344 SER A CA 1
ATOM 2697 C C . SER A 1 344 ? -17.525 14.545 -12.886 1.00 74.19 344 SER A C 1
ATOM 2699 O O . SER A 1 344 ? -16.361 14.291 -13.198 1.00 74.19 344 SER A O 1
ATOM 2701 N N . THR A 1 345 ? -17.857 14.972 -11.666 1.00 82.50 345 THR A N 1
ATOM 2702 C CA . THR A 1 345 ? -16.913 14.950 -10.542 1.00 82.50 345 THR A CA 1
ATOM 2703 C C . THR A 1 345 ? -16.375 13.522 -10.363 1.00 82.50 345 THR A C 1
ATOM 2705 O O . THR A 1 345 ? -17.169 12.575 -10.452 1.00 82.50 345 THR A O 1
ATOM 2708 N N . PRO A 1 346 ? -15.057 13.336 -10.169 1.00 88.81 346 PRO A N 1
ATOM 2709 C CA . PRO A 1 346 ? -14.485 12.019 -9.917 1.00 88.81 346 PRO A CA 1
ATOM 2710 C C . PRO A 1 346 ? -15.053 11.416 -8.626 1.00 88.81 346 PRO A C 1
ATOM 2712 O O . PRO A 1 346 ? -15.391 12.134 -7.682 1.00 88.81 346 PRO A O 1
ATOM 2715 N N . ARG A 1 347 ? -15.166 10.087 -8.594 1.00 91.44 347 ARG A N 1
ATOM 2716 C CA . ARG A 1 347 ? -15.688 9.347 -7.440 1.00 91.44 347 ARG A CA 1
ATOM 2717 C C . ARG A 1 347 ? -14.874 8.086 -7.163 1.00 91.44 347 ARG A C 1
ATOM 2719 O O . ARG A 1 347 ? -14.129 7.617 -8.026 1.00 91.44 347 ARG A O 1
ATOM 2726 N N . LEU A 1 348 ? -15.045 7.544 -5.966 1.00 93.38 348 LEU A N 1
ATOM 2727 C CA . LEU A 1 348 ? -14.524 6.256 -5.535 1.00 93.38 348 LEU A CA 1
ATOM 2728 C C . LEU A 1 348 ? -15.687 5.294 -5.312 1.00 93.38 348 LEU A C 1
ATOM 2730 O O . LEU A 1 348 ? -16.564 5.575 -4.497 1.00 93.38 348 LEU A O 1
ATOM 2734 N N . ASP A 1 349 ? -15.660 4.158 -5.996 1.00 93.38 349 ASP A N 1
ATOM 2735 C CA . ASP A 1 349 ? -16.577 3.051 -5.733 1.00 93.38 349 ASP A CA 1
ATOM 2736 C C . ASP A 1 349 ? -15.884 2.130 -4.719 1.00 93.38 349 ASP A C 1
ATOM 2738 O O . ASP A 1 349 ? -14.832 1.561 -5.016 1.00 93.38 349 ASP A O 1
ATOM 2742 N N . VAL A 1 350 ? -16.419 2.037 -3.501 1.00 94.19 350 VAL A N 1
ATOM 2743 C CA . VAL A 1 350 ? -15.779 1.387 -2.348 1.00 94.19 350 VAL A CA 1
ATOM 2744 C C . VAL A 1 350 ? -16.528 0.115 -1.986 1.00 94.19 350 VAL A C 1
ATOM 2746 O O . VAL A 1 350 ? -17.755 0.091 -1.971 1.00 94.19 350 VAL A O 1
ATOM 2749 N N . THR A 1 351 ? -15.785 -0.947 -1.683 1.00 93.50 351 THR A N 1
ATOM 2750 C CA . THR A 1 351 ? -16.320 -2.229 -1.216 1.00 93.50 351 THR A CA 1
ATOM 2751 C C . THR A 1 351 ? -15.594 -2.657 0.049 1.00 93.50 351 THR A C 1
ATOM 2753 O O . THR A 1 351 ? -14.362 -2.666 0.060 1.00 93.50 351 THR A O 1
ATOM 2756 N N . TYR A 1 352 ? -16.325 -3.022 1.102 1.00 92.75 352 TYR A N 1
ATOM 2757 C CA . TYR A 1 352 ? -15.724 -3.409 2.379 1.00 92.75 352 TYR A CA 1
ATOM 2758 C C . TYR A 1 352 ? -16.550 -4.431 3.169 1.00 92.75 352 TYR A C 1
ATOM 2760 O O . TYR A 1 352 ? -17.741 -4.613 2.924 1.00 92.75 352 TYR A O 1
ATOM 2768 N N . THR A 1 353 ? -15.902 -5.083 4.136 1.00 91.75 353 THR A N 1
ATOM 2769 C CA . THR A 1 353 ? -16.511 -6.017 5.095 1.00 91.75 353 THR A CA 1
ATOM 2770 C C . THR A 1 353 ? -16.169 -5.618 6.527 1.00 91.75 353 THR A C 1
ATOM 2772 O O . THR A 1 353 ? -15.137 -4.988 6.786 1.00 91.75 353 THR A O 1
ATOM 2775 N N . PHE A 1 354 ? -17.025 -6.001 7.472 1.00 91.81 354 PHE A N 1
ATOM 2776 C CA . PHE A 1 354 ? -16.761 -5.838 8.900 1.00 91.81 354 PHE A CA 1
ATOM 2777 C C . PHE A 1 354 ? -16.140 -7.101 9.501 1.00 91.81 354 PHE A C 1
ATOM 2779 O O . PHE A 1 354 ? -16.365 -8.209 9.018 1.00 91.81 354 PHE A O 1
ATOM 2786 N N . CYS A 1 355 ? -15.384 -6.941 10.585 1.00 89.44 355 CYS A N 1
ATOM 2787 C CA . CYS A 1 355 ? -14.738 -8.053 11.272 1.00 89.44 355 CYS A CA 1
ATOM 2788 C C . CYS A 1 355 ? -15.773 -9.073 11.753 1.00 89.44 355 CYS A C 1
ATOM 2790 O O . CYS A 1 355 ? -16.644 -8.768 12.573 1.00 89.44 355 CYS A O 1
ATOM 2792 N N . GLY A 1 356 ? -15.631 -10.310 11.271 1.00 84.00 356 GLY A N 1
ATOM 2793 C CA . GLY A 1 356 ? -16.530 -11.416 11.607 1.00 84.00 356 GLY A CA 1
ATOM 2794 C C . GLY A 1 356 ? -17.902 -11.355 10.925 1.00 84.00 356 GLY A C 1
ATOM 2795 O O . GLY A 1 356 ? -18.811 -12.066 11.355 1.00 84.00 356 GLY A O 1
ATOM 2796 N N . VAL A 1 357 ? -18.063 -10.526 9.888 1.00 83.06 357 VAL A N 1
ATOM 2797 C CA . VAL A 1 357 ? -19.300 -10.384 9.110 1.00 83.06 357 VAL A CA 1
ATOM 2798 C C . VAL A 1 357 ? -19.001 -10.658 7.633 1.00 83.06 357 VAL A C 1
ATOM 2800 O O . VAL A 1 357 ? -18.186 -9.975 7.023 1.00 83.06 357 VAL A O 1
ATOM 2803 N N . GLU A 1 358 ? -19.677 -11.649 7.047 1.00 81.56 358 GLU A N 1
ATOM 2804 C CA . GLU A 1 358 ? -19.499 -12.019 5.628 1.00 81.56 358 GLU A CA 1
ATOM 2805 C C . GLU A 1 358 ? -20.217 -11.068 4.651 1.00 81.56 358 GLU A C 1
ATOM 2807 O O . GLU A 1 358 ? -19.999 -11.135 3.443 1.00 81.56 358 GLU A O 1
ATOM 2812 N N . GLU A 1 359 ? -21.090 -10.189 5.152 1.00 90.44 359 GLU A N 1
ATOM 2813 C CA . GLU A 1 359 ? -21.806 -9.217 4.328 1.00 90.44 359 GLU A CA 1
ATOM 2814 C C . GLU A 1 359 ? -20.839 -8.211 3.690 1.00 90.44 359 GLU A C 1
ATOM 2816 O O . GLU A 1 359 ? -20.020 -7.575 4.359 1.00 90.44 359 GLU A O 1
ATOM 2821 N N . ILE A 1 360 ? -20.959 -8.069 2.370 1.00 92.44 360 ILE A N 1
ATOM 2822 C CA . ILE A 1 360 ? -20.184 -7.120 1.578 1.00 92.44 360 ILE A CA 1
ATOM 2823 C C . ILE A 1 360 ? -20.991 -5.831 1.438 1.00 92.44 360 ILE A C 1
ATOM 2825 O O . ILE A 1 360 ? -22.082 -5.824 0.864 1.00 92.44 360 ILE A O 1
ATOM 2829 N N . HIS A 1 361 ? -20.420 -4.728 1.908 1.00 94.06 361 HIS A N 1
ATOM 2830 C CA . HIS A 1 361 ? -20.980 -3.391 1.768 1.00 94.06 361 HIS A CA 1
ATOM 2831 C C . HIS A 1 361 ? -20.371 -2.684 0.561 1.00 94.06 361 HIS A C 1
ATOM 2833 O O . HIS A 1 361 ? -19.183 -2.840 0.276 1.00 94.06 361 HIS A O 1
ATOM 2839 N N . THR A 1 362 ? -21.184 -1.887 -0.136 1.00 95.25 362 THR A N 1
ATOM 2840 C CA . THR A 1 362 ? -20.741 -1.054 -1.261 1.00 95.25 362 THR A CA 1
ATOM 2841 C C . THR A 1 362 ? -21.243 0.374 -1.093 1.00 95.25 362 THR A C 1
ATOM 2843 O O . THR A 1 362 ? -22.380 0.590 -0.671 1.00 95.25 362 THR A O 1
ATOM 2846 N N . GLU A 1 363 ? -20.395 1.352 -1.400 1.00 94.88 363 GLU A N 1
ATOM 2847 C CA . GLU A 1 363 ? -20.733 2.775 -1.328 1.00 94.88 363 GLU A CA 1
ATOM 2848 C C . GLU A 1 363 ? -19.991 3.588 -2.397 1.00 94.88 363 GLU A C 1
ATOM 2850 O O . GLU A 1 363 ? -18.927 3.194 -2.871 1.00 94.88 363 GLU A O 1
ATOM 2855 N N . GLU A 1 364 ? -20.556 4.735 -2.772 1.00 94.50 364 GLU A N 1
ATOM 2856 C CA . GLU A 1 364 ? -19.938 5.685 -3.700 1.00 94.50 364 GLU A CA 1
ATOM 2857 C C . GLU A 1 364 ? -19.515 6.943 -2.929 1.00 94.50 364 GLU A C 1
ATOM 2859 O O . GLU A 1 364 ? -20.337 7.580 -2.264 1.00 94.50 364 GLU A O 1
ATOM 2864 N N . LEU A 1 365 ? -18.241 7.327 -3.023 1.00 93.38 365 LEU A N 1
ATOM 2865 C CA . LEU A 1 365 ? -17.694 8.514 -2.364 1.00 93.38 365 LEU A CA 1
ATOM 2866 C C . LEU A 1 365 ? -17.235 9.536 -3.399 1.00 93.38 365 LEU A C 1
ATOM 2868 O O . LEU A 1 365 ? -16.410 9.240 -4.258 1.00 93.38 365 LEU A O 1
ATOM 2872 N N . MET A 1 366 ? -17.712 10.770 -3.282 1.00 91.00 366 MET A N 1
ATOM 2873 C CA . MET A 1 366 ? -17.216 11.872 -4.109 1.00 91.00 366 MET A CA 1
ATOM 2874 C C . MET A 1 366 ? -15.850 12.354 -3.601 1.00 91.00 366 MET A C 1
ATOM 2876 O O . MET A 1 366 ? -15.625 12.380 -2.382 1.00 91.00 366 MET A O 1
ATOM 2880 N N . LEU A 1 367 ? -14.970 12.713 -4.544 1.00 84.88 367 LEU A N 1
ATOM 2881 C CA . LEU A 1 367 ? -13.627 13.252 -4.298 1.00 84.88 367 LEU A CA 1
ATOM 2882 C C . LEU A 1 367 ? -13.581 14.777 -4.259 1.00 84.88 367 LEU A C 1
ATOM 2884 O O . LEU A 1 367 ? -14.339 15.417 -5.027 1.00 84.88 367 LEU A O 1
#

Organism: Fusarium heterosporum (NCBI:txid42747)

Radius of gyration: 21.95 Å; Cα contacts (8 Å, |Δi|>4): 429; chains: 1; bounding box: 55×56×58 Å

Foldseek 3Di:
DVLVVLVPDDLPDPVNLVSLLVLLVVLLVQLQVCLVVLVNVVSVVSLVSNQVSLVVVVVVCVVPVDDDDDDPSVVSSVVSSLLSLLLLLVCLLADLPRDRDVLVVCVVPVDPPPDPADPDLVRLVSVLSNLLSLLSNLLSDPPQPDPDDDDPDPPPDDDSLRVSLVVLVVSVNRHVVNVVVCVVPDDDDLLSVLSSLQSVLSSLLSNLSSVLDHAPSLVVLQVCVVSLVSSLVSLVSSLVSCCVVPPQPDQEEDQHDTCQSSLLSSLQRHLAPVSVVSSLVSLVSHNYYHSNDGSVVSSQVSVVSNCQQQPNDDDDDDGDDPVRRDQQSRWSDKHWRWDDDPPDQIKIWMWTGTRPGPDIDIDIGGD

Sequence (367 aa):
MAIRHILNQDLSGHDGIEKTAITLLVCYLFTCFDHLAGNDVQAMKHLHGGVELSRNLDKLKLDNAGHIGPSDLGDLVVQVTSQIRRLDMQAVMFALDWTPSDIQESTMNQLKPSYIAFRSLAEAADSIYLLVAQAIRLRNTDEQMYPIGKSISPPLHSSPKDMLLDQLETWMGLFENMLRLQHSSCEVDAESNALITLLRLQHKTAWIFTSSYGPGREMEYDAFLPHFQQCVSMASKVVATYEHSSGSSTPTFTPEIGILPVLYIIGAKCRHFLIRREVLDILRRQNTREAAWNSACAARILERIIEIEEGGCGGDIVPPIMDEIAAWQRIEALSWLYVVTGSSTPRLDVTYTFCGVEEIHTEELML